Protein AF-A0A949G9F8-F1 (afdb_monomer_lite)

pLDDT: mean 89.24, std 13.58, range [33.22, 98.81]

Radius of gyration: 21.35 Å; chains: 1; bounding box: 45×37×61 Å

Foldseek 3Di:
DDKFKEKEWAALDDDPVVLCCVLCVVFDQDPVGGDFPDKDFFFPCNQVLHPDDLFPDPQQKDFDPQCRLQQFHPVDPVQQADAPDLADPVGDGNPVPPRHGHTRGDPSDRSRRMGGHHSRPRDDDPSLKAQLLPRPDQGQTQWYAYSVSDIDGPPDDDDDPDDDPDDDSVVSSVVSVVRSVVRNSIIMGIMIGHD

Structure (mmCIF, N/CA/C/O backbone):
data_AF-A0A949G9F8-F1
#
_entry.id   AF-A0A949G9F8-F1
#
loop_
_atom_site.group_PDB
_atom_site.id
_atom_site.type_symbol
_atom_site.label_atom_id
_atom_site.label_alt_id
_atom_site.label_comp_id
_atom_site.label_asym_id
_atom_site.label_entity_id
_atom_site.label_seq_id
_atom_site.pdbx_PDB_ins_code
_atom_site.Cartn_x
_atom_site.Cartn_y
_atom_site.Cartn_z
_atom_site.occupancy
_atom_site.B_iso_or_equiv
_atom_site.auth_seq_id
_atom_site.auth_comp_id
_atom_site.auth_asym_id
_atom_site.auth_atom_id
_atom_site.pdbx_PDB_model_num
ATOM 1 N N . MET A 1 1 ? -0.105 18.040 -1.261 1.00 61.44 1 MET A N 1
ATOM 2 C CA . MET A 1 1 ? -0.151 16.929 -2.227 1.00 61.44 1 MET A CA 1
ATOM 3 C C . MET A 1 1 ? 0.982 15.948 -1.972 1.00 61.44 1 MET A C 1
ATOM 5 O O . MET A 1 1 ? 1.920 15.801 -2.757 1.00 61.44 1 MET A O 1
ATOM 9 N N . SER A 1 2 ? 0.876 15.305 -0.818 1.00 88.62 2 SER A N 1
ATOM 10 C CA . SER A 1 2 ? 1.722 14.252 -0.286 1.00 88.62 2 SER A CA 1
ATOM 11 C C . SER A 1 2 ? 0.823 13.055 -0.004 1.00 88.62 2 SER A C 1
ATOM 13 O O . SER A 1 2 ? -0.300 13.209 0.459 1.00 88.62 2 SER A O 1
ATOM 15 N N . HIS A 1 3 ? 1.319 11.854 -0.282 1.00 95.25 3 HIS A N 1
ATOM 16 C CA . HIS A 1 3 ? 0.637 10.632 0.126 1.00 95.25 3 HIS A CA 1
ATOM 17 C C . HIS A 1 3 ? 1.277 10.091 1.401 1.00 95.25 3 HIS A C 1
ATOM 19 O O . HIS A 1 3 ? 2.499 10.182 1.552 1.00 95.25 3 HIS A O 1
ATOM 25 N N . PHE A 1 4 ? 0.492 9.440 2.255 1.00 96.31 4 PHE A N 1
ATOM 26 C CA . PHE A 1 4 ? 1.002 8.764 3.447 1.00 96.31 4 PHE A CA 1
ATOM 27 C C . PHE A 1 4 ? 0.204 7.502 3.804 1.00 96.31 4 PHE A C 1
ATOM 29 O O . PHE A 1 4 ? -0.946 7.316 3.406 1.00 96.31 4 PHE A O 1
ATOM 36 N N . PHE A 1 5 ? 0.850 6.614 4.562 1.00 97.44 5 PHE A N 1
ATOM 37 C CA . PHE A 1 5 ? 0.245 5.379 5.051 1.00 97.44 5 PHE A CA 1
ATOM 38 C C . PHE A 1 5 ? -0.602 5.652 6.293 1.00 97.44 5 PHE A C 1
ATOM 40 O O . PHE A 1 5 ? -0.053 5.963 7.352 1.00 97.44 5 PHE A O 1
ATOM 47 N N . THR A 1 6 ? -1.908 5.425 6.196 1.00 98.38 6 THR A N 1
ATOM 48 C CA . THR A 1 6 ? -2.800 5.305 7.351 1.00 98.38 6 THR A CA 1
ATOM 49 C C . THR A 1 6 ? -3.165 3.842 7.579 1.00 98.38 6 THR A C 1
ATOM 51 O O . THR A 1 6 ? -3.613 3.140 6.672 1.00 98.38 6 THR A O 1
ATOM 54 N N . ALA A 1 7 ? -2.999 3.362 8.808 1.00 98.56 7 ALA A N 1
ATOM 55 C CA . ALA A 1 7 ? -3.540 2.079 9.227 1.00 98.56 7 ALA A CA 1
ATOM 56 C C . ALA A 1 7 ? -4.926 2.275 9.851 1.00 98.56 7 ALA A C 1
ATOM 58 O O . ALA A 1 7 ? -5.091 3.081 10.761 1.00 98.56 7 ALA A O 1
ATOM 59 N N . VAL A 1 8 ? -5.924 1.511 9.411 1.00 98.81 8 VAL A N 1
ATOM 60 C CA . VAL A 1 8 ? -7.287 1.586 9.962 1.00 98.81 8 VAL A CA 1
ATOM 61 C C . VAL A 1 8 ? -7.644 0.262 10.624 1.00 98.81 8 VAL A C 1
ATOM 63 O O . VAL A 1 8 ? -7.647 -0.783 9.973 1.00 98.81 8 VAL A O 1
ATOM 66 N N . ILE A 1 9 ? -7.950 0.286 11.921 1.00 98.75 9 ILE A N 1
ATOM 67 C CA . ILE A 1 9 ? -8.391 -0.897 12.663 1.00 98.75 9 ILE A CA 1
ATOM 68 C C . ILE A 1 9 ? -9.908 -1.022 12.537 1.00 98.75 9 ILE A C 1
ATOM 70 O O . ILE A 1 9 ? -10.664 -0.153 12.966 1.00 98.75 9 ILE A O 1
ATOM 74 N N . ILE A 1 10 ? -10.357 -2.144 11.986 1.00 98.75 10 ILE A N 1
ATOM 75 C CA . ILE A 1 10 ? -11.765 -2.444 11.729 1.00 98.75 10 ILE A CA 1
ATOM 76 C C . ILE A 1 10 ? -12.219 -3.682 12.517 1.00 98.75 10 ILE A C 1
ATOM 78 O O . ILE A 1 10 ? -11.398 -4.541 12.857 1.00 98.75 10 ILE A O 1
ATOM 82 N N . PRO A 1 11 ? -13.529 -3.851 12.767 1.00 98.50 11 PRO A N 1
ATOM 83 C CA . PRO A 1 11 ? -14.057 -5.047 13.413 1.00 98.50 11 PRO A CA 1
ATOM 84 C C . PRO A 1 11 ? -13.633 -6.373 12.739 1.00 98.50 11 PRO A C 1
ATOM 86 O O . PRO A 1 11 ? -13.359 -6.409 11.528 1.00 98.50 11 PRO A O 1
ATOM 89 N N . PRO A 1 12 ? -13.648 -7.496 13.490 1.00 97.88 12 PRO A N 1
ATOM 90 C CA . PRO A 1 12 ? -13.223 -8.810 12.989 1.00 97.88 12 PRO A CA 1
ATOM 91 C C . PRO A 1 12 ? -13.994 -9.277 11.746 1.00 97.88 12 PRO A C 1
ATOM 93 O O . PRO A 1 12 ? -13.476 -10.029 10.924 1.00 97.88 12 PRO A O 1
ATOM 96 N N . THR A 1 13 ? -15.240 -8.821 11.595 1.00 96.75 13 THR A N 1
ATOM 97 C CA . THR A 1 13 ? -16.154 -9.211 10.518 1.00 96.75 13 THR A CA 1
ATOM 98 C C . THR A 1 13 ? -16.719 -7.999 9.777 1.00 96.75 13 THR A C 1
ATOM 100 O O . THR A 1 13 ? -16.601 -6.846 10.205 1.00 96.75 13 THR A O 1
ATOM 103 N N . GLY A 1 14 ? -17.328 -8.265 8.622 1.00 96.81 14 GLY A N 1
ATOM 104 C CA . GLY A 1 14 ? -17.890 -7.247 7.740 1.00 96.81 14 GLY A CA 1
ATOM 105 C C . GLY A 1 14 ? -16.935 -6.808 6.633 1.00 96.81 14 GLY A C 1
ATOM 106 O O . GLY A 1 14 ? -15.771 -7.215 6.576 1.00 96.81 14 GLY A O 1
ATOM 107 N N . ASP A 1 15 ? -17.468 -5.986 5.741 1.00 97.94 15 ASP A N 1
ATOM 108 C CA . ASP A 1 15 ? -16.780 -5.474 4.560 1.00 97.94 15 ASP A CA 1
ATOM 109 C C . ASP A 1 15 ? -15.743 -4.400 4.951 1.00 97.94 15 ASP A C 1
ATOM 111 O O . ASP A 1 15 ? -16.134 -3.380 5.530 1.00 97.94 15 ASP A O 1
ATOM 115 N N . PRO A 1 16 ? -14.438 -4.613 4.679 1.00 98.06 16 PRO A N 1
ATOM 116 C CA . PRO A 1 16 ? -13.396 -3.640 4.989 1.00 98.06 16 PRO A CA 1
ATOM 117 C C . PRO A 1 16 ? -13.657 -2.266 4.384 1.00 98.06 16 PRO A C 1
ATOM 119 O O . PRO A 1 16 ? -13.453 -1.265 5.061 1.00 98.06 16 PRO A O 1
ATOM 122 N N . GLU A 1 17 ? -14.160 -2.209 3.151 1.00 97.75 17 GLU A N 1
ATOM 123 C CA . GLU A 1 17 ? -14.357 -0.945 2.448 1.00 97.75 17 GLU A CA 1
ATOM 124 C C . GLU A 1 17 ? -15.419 -0.089 3.142 1.00 97.75 17 GLU A C 1
ATOM 126 O O . GLU A 1 17 ? -15.210 1.099 3.372 1.00 97.75 17 GLU A O 1
ATOM 131 N N . LYS A 1 18 ? -16.521 -0.696 3.593 1.00 98.38 18 LYS A N 1
ATOM 132 C CA . LYS A 1 18 ? -17.556 0.011 4.367 1.00 98.38 18 LYS A CA 1
ATOM 133 C C . LYS A 1 18 ? -17.045 0.523 5.708 1.00 98.38 18 LYS A C 1
ATOM 135 O O . LYS A 1 18 ? -17.406 1.627 6.109 1.00 98.38 18 LYS A O 1
ATOM 140 N N . HIS A 1 19 ? -16.233 -0.270 6.407 1.00 98.50 19 HIS A N 1
ATOM 141 C CA . HIS A 1 19 ? -15.668 0.146 7.693 1.00 98.50 19 HIS A CA 1
ATOM 142 C C . HIS A 1 19 ? -14.664 1.283 7.527 1.00 98.50 19 HIS A C 1
ATOM 144 O O . HIS A 1 19 ? -14.749 2.259 8.264 1.00 98.50 19 HIS A O 1
ATOM 150 N N . VAL A 1 20 ? -13.767 1.187 6.541 1.00 98.56 20 VAL A N 1
ATOM 151 C CA . VAL A 1 20 ? -12.782 2.236 6.245 1.00 98.56 20 VAL A CA 1
ATOM 152 C C . VAL A 1 20 ? -13.478 3.533 5.843 1.00 98.56 20 VAL A C 1
ATOM 154 O O . VAL A 1 20 ? -13.218 4.554 6.468 1.00 98.56 20 VAL A O 1
ATOM 157 N N . ASN A 1 21 ? -14.426 3.487 4.898 1.00 98.31 21 ASN A N 1
ATOM 158 C CA . ASN A 1 21 ? -15.203 4.669 4.503 1.00 98.31 21 ASN A CA 1
ATOM 159 C C . ASN A 1 21 ? -15.883 5.330 5.710 1.00 98.31 21 ASN A C 1
ATOM 161 O O . ASN A 1 21 ? -15.812 6.541 5.880 1.00 98.31 21 ASN A O 1
ATOM 165 N N . LYS A 1 22 ? -16.511 4.534 6.584 1.00 98.12 22 LYS A N 1
ATOM 166 C CA . LYS A 1 22 ? -17.180 5.060 7.778 1.00 98.12 22 LYS A CA 1
ATOM 167 C C . LYS A 1 22 ? -16.204 5.717 8.759 1.00 98.12 22 LYS A C 1
ATOM 169 O O . LYS A 1 22 ? -16.540 6.751 9.324 1.00 98.12 22 LYS A O 1
ATOM 174 N N . LEU A 1 23 ? -15.060 5.085 9.022 1.00 98.31 23 LEU A N 1
ATOM 175 C CA . LEU A 1 23 ? -14.093 5.569 10.010 1.00 98.31 23 LEU A CA 1
ATOM 176 C C . LEU A 1 23 ? -13.334 6.801 9.516 1.00 98.31 23 LEU A C 1
ATOM 178 O O . LEU A 1 23 ? -13.042 7.677 10.321 1.00 98.31 23 LEU A O 1
ATOM 182 N N . LEU A 1 24 ? -13.039 6.876 8.217 1.00 97.69 24 LEU A N 1
ATOM 183 C CA . LEU A 1 24 ? -12.296 7.994 7.640 1.00 97.69 24 LEU A CA 1
ATOM 184 C C . LEU A 1 24 ? -13.161 9.222 7.377 1.00 97.69 24 LEU A C 1
ATOM 186 O O . LEU A 1 24 ? -12.635 10.320 7.488 1.00 97.69 24 LEU A O 1
ATOM 190 N N . ALA A 1 25 ? -14.464 9.066 7.114 1.00 96.25 25 ALA A N 1
ATOM 191 C CA . ALA A 1 25 ? -15.367 10.180 6.801 1.00 96.25 25 ALA A CA 1
ATOM 192 C C . ALA A 1 25 ? -15.382 11.313 7.847 1.00 96.25 25 ALA A C 1
ATOM 194 O O . ALA A 1 25 ? -15.706 12.443 7.513 1.00 96.25 25 ALA A O 1
ATOM 195 N N . ALA A 1 26 ? -15.046 11.033 9.110 1.00 93.25 26 ALA A N 1
ATOM 196 C CA . ALA A 1 26 ? -14.969 12.057 10.157 1.00 93.25 26 ALA A CA 1
ATOM 197 C C . ALA A 1 26 ? -13.691 12.920 10.101 1.00 93.25 26 ALA A C 1
ATOM 199 O O . ALA A 1 26 ? -13.581 13.872 10.866 1.00 93.25 26 ALA A O 1
ATOM 200 N N . HIS A 1 27 ? -12.738 12.561 9.236 1.00 95.06 27 HIS A N 1
ATOM 201 C CA . HIS A 1 27 ? -11.391 13.137 9.144 1.00 95.06 27 HIS A CA 1
ATOM 202 C C . HIS A 1 27 ? -11.093 13.726 7.755 1.00 95.06 27 HIS A C 1
ATOM 204 O O . HIS A 1 27 ? -9.944 14.075 7.480 1.00 95.06 27 HIS A O 1
ATOM 210 N N . GLU A 1 28 ? -12.105 13.774 6.882 1.00 95.56 28 GLU A N 1
ATOM 211 C CA . GLU A 1 28 ? -12.036 14.393 5.553 1.00 95.56 28 GLU A CA 1
ATOM 212 C C . GLU A 1 28 ? -11.762 15.895 5.682 1.00 95.56 28 GLU A C 1
ATOM 214 O O . GLU A 1 28 ? -12.288 16.548 6.582 1.00 95.56 28 GLU A O 1
ATOM 219 N N . GLU A 1 29 ? -10.933 16.433 4.792 1.00 92.56 29 GLU A N 1
ATOM 220 C CA . GLU A 1 29 ? -10.652 17.860 4.709 1.00 92.56 29 GLU A CA 1
ATOM 221 C C . GLU A 1 29 ? -11.916 18.642 4.351 1.00 92.56 29 GLU A C 1
ATOM 223 O O . GLU A 1 29 ? -12.554 18.418 3.320 1.00 92.56 29 GLU A O 1
ATOM 228 N N . ASP A 1 30 ? -12.249 19.604 5.209 1.00 90.75 30 ASP A N 1
ATOM 229 C CA . ASP A 1 30 ? -13.272 20.604 4.954 1.00 90.75 30 ASP A CA 1
ATOM 230 C C . ASP A 1 30 ? -12.719 22.032 5.124 1.00 90.75 30 ASP A C 1
ATOM 232 O O . ASP A 1 30 ? -11.512 22.269 5.191 1.00 90.75 30 ASP A O 1
ATOM 236 N N . GLU A 1 31 ? -13.608 23.026 5.165 1.00 89.25 31 GLU A N 1
ATOM 237 C CA . GLU A 1 31 ? -13.238 24.437 5.335 1.00 89.25 31 GLU A CA 1
ATOM 238 C C . GLU A 1 31 ? -12.482 24.749 6.644 1.00 89.25 31 GLU A C 1
ATOM 240 O O . GLU A 1 31 ? -11.849 25.801 6.753 1.00 89.25 31 GLU A O 1
ATOM 245 N N . ASN A 1 32 ? -12.521 23.844 7.622 1.00 87.31 32 ASN A N 1
ATOM 246 C CA . ASN A 1 32 ? -11.838 23.926 8.910 1.00 87.31 32 ASN A CA 1
ATOM 247 C C . ASN A 1 32 ? -10.544 23.091 8.950 1.00 87.31 32 ASN A C 1
ATOM 249 O O . ASN A 1 32 ? -9.886 23.044 9.993 1.00 87.31 32 ASN A O 1
ATOM 253 N N . GLY A 1 33 ? -10.165 22.474 7.825 1.00 86.69 33 GLY A N 1
ATOM 254 C CA . GLY A 1 33 ? -9.037 21.554 7.691 1.00 86.69 33 GLY A CA 1
ATOM 255 C C . GLY A 1 33 ? -9.461 20.086 7.757 1.00 86.69 33 GLY A C 1
ATOM 256 O O . GLY A 1 33 ? -10.642 19.756 7.796 1.00 86.69 33 GLY A O 1
ATOM 257 N N . GLY A 1 34 ? -8.483 19.186 7.758 1.00 89.38 34 GLY A N 1
ATOM 258 C CA . GLY A 1 34 ? -8.685 17.750 7.936 1.00 89.38 34 GLY A CA 1
ATOM 259 C C . GLY A 1 34 ? -7.391 16.986 7.710 1.00 89.38 34 GLY A C 1
ATOM 260 O O . GLY A 1 34 ? -6.329 17.587 7.540 1.00 89.38 34 GLY A O 1
ATOM 261 N N . HIS A 1 35 ? -7.479 15.659 7.732 1.00 93.94 35 HIS A N 1
ATOM 262 C CA . HIS A 1 35 ? -6.305 14.800 7.604 1.00 93.94 35 HIS A CA 1
ATOM 263 C C . HIS A 1 35 ? -6.127 14.244 6.188 1.00 93.94 35 HIS A C 1
ATOM 265 O O . HIS A 1 35 ? -5.050 13.744 5.874 1.00 93.94 35 HIS A O 1
ATOM 271 N N . TRP A 1 36 ? -7.151 14.299 5.330 1.00 95.44 36 TRP A N 1
ATOM 272 C CA . TRP A 1 36 ? -7.069 13.799 3.956 1.00 95.44 36 TRP A CA 1
ATOM 273 C C . TRP A 1 36 ? -8.103 14.449 3.021 1.00 95.44 36 TRP A C 1
ATOM 275 O O . TRP A 1 36 ? -9.210 14.740 3.456 1.00 95.44 36 TRP A O 1
ATOM 285 N N . ASP A 1 37 ? -7.787 14.596 1.730 1.00 95.00 37 ASP A N 1
ATOM 286 C CA . ASP A 1 37 ? -8.715 15.034 0.662 1.00 95.00 37 ASP A CA 1
ATOM 287 C C . ASP A 1 37 ? -9.115 13.884 -0.296 1.00 95.00 37 ASP A C 1
ATOM 289 O O . ASP A 1 37 ? -10.095 13.963 -1.040 1.00 95.00 37 ASP A O 1
ATOM 293 N N . TRP A 1 38 ? -8.363 12.779 -0.270 1.00 95.94 38 TRP A N 1
ATOM 294 C CA . TRP A 1 38 ? -8.650 11.536 -0.976 1.00 95.94 38 TRP A CA 1
ATOM 295 C C . TRP A 1 38 ? -7.959 10.342 -0.305 1.00 95.94 38 TRP A C 1
ATOM 297 O O . TRP A 1 38 ? -6.878 10.470 0.271 1.00 95.94 38 TRP A O 1
ATOM 307 N N . PHE A 1 39 ? -8.535 9.143 -0.431 1.00 97.62 39 PHE A N 1
ATOM 308 C CA . PHE A 1 39 ? -7.871 7.914 0.002 1.00 97.62 39 PHE A CA 1
ATOM 309 C C . PHE A 1 39 ? -8.236 6.693 -0.848 1.00 97.62 39 PHE A C 1
ATOM 311 O O . PHE A 1 39 ? -9.251 6.656 -1.548 1.00 97.62 39 PHE A O 1
ATOM 318 N N . GLN A 1 40 ? -7.442 5.631 -0.707 1.00 97.81 40 GLN A N 1
ATOM 319 C CA . GLN A 1 40 ? -7.818 4.279 -1.114 1.00 97.81 40 GLN A CA 1
ATOM 320 C C . GLN A 1 40 ? -7.166 3.211 -0.231 1.00 97.81 40 GLN A C 1
ATOM 322 O O . GLN A 1 40 ? -6.066 3.392 0.274 1.00 97.81 40 GLN A O 1
ATOM 327 N N . ILE A 1 41 ? -7.797 2.041 -0.090 1.00 98.31 41 ILE A N 1
ATOM 328 C CA . ILE A 1 41 ? -7.139 0.876 0.535 1.00 98.31 41 ILE A CA 1
ATOM 329 C C . ILE A 1 41 ? -5.899 0.458 -0.307 1.00 98.31 41 ILE A C 1
ATOM 331 O O . ILE A 1 41 ? -5.906 0.587 -1.530 1.00 98.31 41 ILE A O 1
ATOM 335 N N . GLY A 1 42 ? -4.827 -0.041 0.303 1.00 97.44 42 GLY A N 1
ATOM 336 C CA . GLY A 1 42 ? -3.606 -0.446 -0.410 1.00 97.44 42 GLY A CA 1
ATOM 337 C C . GLY A 1 42 ? -2.860 0.739 -1.038 1.00 97.44 42 GLY A C 1
ATOM 338 O O . GLY A 1 42 ? -2.304 1.566 -0.322 1.00 97.44 42 GLY A O 1
ATOM 339 N N . GLY A 1 43 ? -2.801 0.808 -2.372 1.00 96.19 43 GLY A N 1
ATOM 340 C CA . GLY A 1 43 ? -2.106 1.870 -3.108 1.00 96.19 43 GLY A CA 1
ATOM 341 C C . GLY A 1 43 ? -0.585 1.780 -2.982 1.00 96.19 43 GLY A C 1
ATOM 342 O O . GLY A 1 43 ? -0.011 0.694 -3.101 1.00 96.19 43 GLY A O 1
ATOM 343 N N . ARG A 1 44 ? 0.080 2.907 -2.704 1.00 96.31 44 ARG A N 1
ATOM 344 C CA . ARG A 1 44 ? 1.546 2.969 -2.525 1.00 96.31 44 ARG A CA 1
ATOM 345 C C . ARG A 1 44 ? 2.086 2.054 -1.431 1.00 96.31 44 ARG A C 1
ATOM 347 O O . ARG A 1 44 ? 3.246 1.663 -1.510 1.00 96.31 44 ARG A O 1
ATOM 354 N N . TRP A 1 45 ? 1.256 1.705 -0.451 1.00 97.50 45 TRP A N 1
ATOM 355 C CA . TRP A 1 45 ? 1.622 0.835 0.670 1.00 97.50 45 TRP A CA 1
ATOM 356 C C . TRP A 1 45 ? 1.089 -0.591 0.539 1.00 97.50 45 TRP A C 1
ATOM 358 O O . TRP A 1 45 ? 1.196 -1.367 1.488 1.00 97.50 45 TRP A O 1
ATOM 368 N N . THR A 1 46 ? 0.547 -0.960 -0.627 1.00 97.81 46 THR A N 1
ATOM 369 C CA . THR A 1 46 ? 0.141 -2.342 -0.922 1.00 97.81 46 THR A CA 1
ATOM 370 C C . THR A 1 46 ? 1.264 -3.310 -0.547 1.00 97.81 46 THR A C 1
ATOM 372 O O . THR A 1 46 ? 2.398 -3.151 -0.991 1.00 97.81 46 THR A O 1
ATOM 375 N N . GLY A 1 47 ? 0.954 -4.317 0.266 1.00 96.56 47 GLY A N 1
ATOM 376 C CA . GLY A 1 47 ? 1.916 -5.323 0.710 1.00 96.56 47 GLY A CA 1
ATOM 377 C C . GLY A 1 47 ? 2.706 -4.974 1.970 1.00 96.56 47 GLY A C 1
ATOM 378 O O . GLY A 1 47 ? 3.387 -5.854 2.477 1.00 96.56 47 GLY A O 1
ATOM 379 N N . VAL A 1 48 ? 2.586 -3.771 2.553 1.00 96.56 48 VAL A N 1
ATOM 380 C CA . VAL A 1 48 ? 3.397 -3.355 3.724 1.00 96.56 48 VAL A CA 1
ATOM 381 C C . VAL A 1 48 ? 3.229 -4.260 4.958 1.00 96.56 48 VAL A C 1
ATOM 383 O O . VAL A 1 48 ? 4.151 -4.396 5.767 1.00 96.56 48 VAL A O 1
ATOM 386 N N . LEU A 1 49 ? 2.068 -4.914 5.094 1.00 96.50 49 LEU A N 1
ATOM 387 C CA . LEU A 1 49 ? 1.772 -5.873 6.168 1.00 96.50 49 LEU A CA 1
ATOM 388 C C . LEU A 1 49 ? 2.292 -7.292 5.885 1.00 96.50 49 LEU A C 1
ATOM 390 O O . LEU A 1 49 ? 2.156 -8.169 6.734 1.00 96.50 49 LEU A O 1
ATOM 394 N N . ALA A 1 50 ? 2.846 -7.541 4.702 1.00 93.44 50 ALA A N 1
ATOM 395 C CA . ALA A 1 50 ? 3.282 -8.849 4.236 1.00 93.44 50 ALA A CA 1
ATOM 396 C C . ALA A 1 50 ? 4.698 -8.783 3.641 1.00 93.44 50 ALA A C 1
ATOM 398 O O . ALA A 1 50 ? 5.305 -7.722 3.521 1.00 93.44 50 ALA A O 1
ATOM 399 N N . ASP A 1 51 ? 5.228 -9.943 3.268 1.00 91.44 51 ASP A N 1
ATOM 400 C CA . ASP A 1 51 ? 6.426 -10.049 2.434 1.00 91.44 51 ASP A CA 1
ATOM 401 C C . ASP A 1 51 ? 5.997 -10.122 0.959 1.00 91.44 51 ASP A C 1
ATOM 403 O O . ASP A 1 51 ? 5.981 -11.185 0.341 1.00 91.44 51 ASP A O 1
ATOM 407 N N . TYR A 1 52 ? 5.479 -9.005 0.440 1.00 94.69 52 TYR A N 1
ATOM 408 C CA . TYR A 1 52 ? 4.958 -8.898 -0.925 1.00 94.69 52 TYR A CA 1
ATOM 409 C C . TYR A 1 52 ? 5.375 -7.565 -1.547 1.00 94.69 52 TYR A C 1
ATOM 411 O O . TYR A 1 52 ? 5.018 -6.508 -1.031 1.00 94.69 52 TYR A O 1
ATOM 419 N N . ASP A 1 53 ? 6.097 -7.631 -2.669 1.00 95.06 53 ASP A N 1
ATOM 420 C CA . ASP A 1 53 ? 6.445 -6.464 -3.482 1.00 95.06 53 ASP A CA 1
ATOM 421 C C . ASP A 1 53 ? 5.474 -6.332 -4.674 1.00 95.06 53 ASP A C 1
ATOM 423 O O . ASP A 1 53 ? 5.608 -7.067 -5.665 1.00 95.06 53 ASP A O 1
ATOM 427 N N . PRO A 1 54 ? 4.514 -5.387 -4.628 1.00 96.19 54 PRO A N 1
ATOM 428 C CA . PRO A 1 54 ? 3.537 -5.207 -5.694 1.00 96.19 54 PRO A CA 1
ATOM 429 C C . PRO A 1 54 ? 4.151 -4.752 -7.021 1.00 96.19 54 PRO A C 1
ATOM 431 O O . PRO A 1 54 ? 3.519 -4.975 -8.052 1.00 96.19 54 PRO A O 1
ATOM 434 N N . ALA A 1 55 ? 5.344 -4.147 -7.035 1.00 92.19 55 ALA A N 1
ATOM 435 C CA . ALA A 1 55 ? 5.985 -3.674 -8.264 1.00 92.19 55 ALA A CA 1
ATOM 436 C C . ALA A 1 55 ? 6.536 -4.824 -9.124 1.00 92.19 55 ALA A C 1
ATOM 438 O O . ALA A 1 55 ? 6.788 -4.650 -10.320 1.00 92.19 55 ALA A O 1
ATOM 439 N N . THR A 1 56 ? 6.709 -6.004 -8.523 1.00 91.00 56 THR A N 1
ATOM 440 C CA . THR A 1 56 ? 7.168 -7.223 -9.208 1.00 91.00 56 THR A CA 1
ATOM 441 C C . THR A 1 56 ? 6.023 -8.127 -9.666 1.00 91.00 56 THR A C 1
ATOM 443 O O . THR A 1 56 ? 6.250 -9.053 -10.446 1.00 91.00 56 THR A O 1
ATOM 446 N N . AS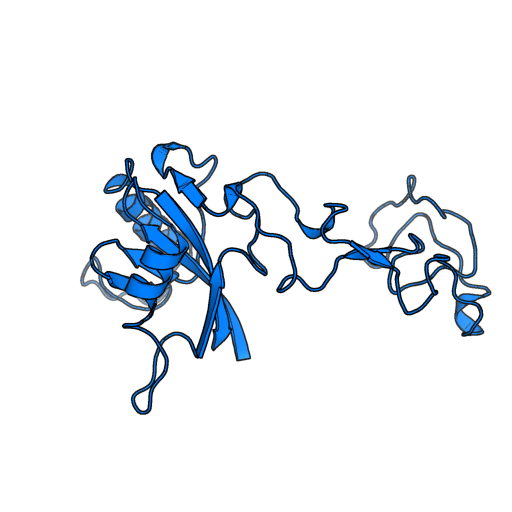P A 1 57 ? 4.789 -7.863 -9.224 1.00 94.81 57 ASP A N 1
ATOM 447 C CA . ASP A 1 57 ? 3.633 -8.680 -9.580 1.00 94.81 57 ASP A CA 1
ATOM 448 C C . ASP A 1 57 ? 3.227 -8.451 -11.047 1.00 94.81 57 ASP A C 1
ATOM 450 O O . ASP A 1 57 ? 2.919 -7.317 -11.424 1.00 94.81 57 ASP A O 1
ATOM 454 N N . PRO A 1 58 ? 3.133 -9.501 -11.886 1.00 93.62 58 PRO A N 1
ATOM 455 C CA . PRO A 1 58 ? 2.732 -9.363 -13.285 1.00 93.62 58 PRO A CA 1
ATOM 456 C C . PRO A 1 58 ? 1.378 -8.668 -13.498 1.00 93.62 58 PRO A C 1
ATOM 458 O O . PRO A 1 58 ? 1.183 -8.015 -14.523 1.00 93.62 58 PRO A O 1
ATOM 461 N N . ARG A 1 59 ? 0.449 -8.761 -12.538 1.00 95.38 59 ARG A N 1
ATOM 462 C CA . ARG A 1 59 ? -0.862 -8.084 -12.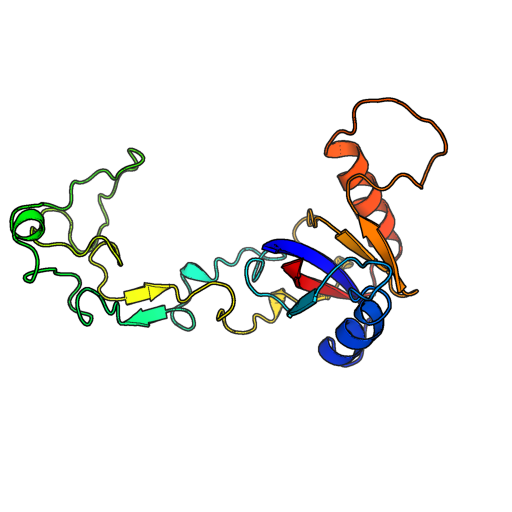573 1.00 95.38 59 ARG A CA 1
ATOM 463 C C . ARG A 1 59 ? -0.740 -6.564 -12.443 1.00 95.38 59 ARG A C 1
ATOM 465 O O . ARG A 1 59 ? -1.651 -5.848 -12.845 1.00 95.38 59 ARG A O 1
ATOM 472 N N . ASN A 1 60 ? 0.382 -6.093 -11.906 1.00 96.69 60 ASN A N 1
ATOM 473 C CA . ASN A 1 60 ? 0.744 -4.690 -11.751 1.00 96.69 60 ASN A CA 1
ATOM 474 C C . ASN A 1 60 ? 1.760 -4.246 -12.808 1.00 96.69 60 ASN A C 1
ATOM 476 O O . ASN A 1 60 ? 2.468 -3.263 -12.606 1.00 96.69 60 ASN A O 1
ATOM 480 N N . THR A 1 61 ? 1.854 -4.949 -13.939 1.00 95.69 61 THR A N 1
ATOM 481 C CA . THR A 1 61 ? 2.741 -4.559 -15.039 1.00 95.69 61 THR A CA 1
ATOM 482 C C . THR A 1 61 ? 1.969 -4.108 -16.267 1.00 95.69 61 THR A C 1
ATOM 484 O O . THR A 1 61 ? 0.887 -4.601 -16.575 1.00 95.69 61 THR A O 1
ATOM 487 N N . GLU A 1 62 ? 2.559 -3.172 -16.998 1.00 95.44 62 GLU A N 1
ATOM 488 C CA . GLU A 1 62 ? 2.070 -2.700 -18.286 1.00 95.44 62 GLU A CA 1
ATOM 489 C C . GLU A 1 62 ? 3.186 -2.703 -19.334 1.00 95.44 62 GLU A C 1
ATOM 491 O O . GLU A 1 62 ? 4.384 -2.683 -19.023 1.00 95.44 62 GLU A O 1
ATOM 496 N N . ILE A 1 63 ? 2.785 -2.705 -20.607 1.00 96.00 63 ILE A N 1
ATOM 497 C CA . ILE A 1 63 ? 3.713 -2.534 -21.724 1.00 96.00 63 ILE A CA 1
ATOM 498 C C . ILE A 1 63 ? 4.376 -1.163 -21.592 1.00 96.00 63 ILE A C 1
ATOM 500 O O . ILE A 1 63 ? 3.709 -0.135 -21.477 1.00 96.00 63 ILE A O 1
ATOM 504 N N . CYS A 1 64 ? 5.708 -1.131 -21.641 1.00 94.62 64 CYS A N 1
ATOM 505 C CA . CYS A 1 64 ? 6.441 0.121 -21.585 1.00 94.62 64 CYS A CA 1
ATOM 506 C C . CYS A 1 64 ? 6.159 0.942 -22.846 1.00 94.62 64 CYS A C 1
ATOM 508 O O . CYS A 1 64 ? 6.622 0.607 -23.939 1.00 94.62 64 CYS A O 1
ATOM 510 N N . SER A 1 65 ? 5.453 2.057 -22.674 1.00 93.94 65 SER A N 1
ATOM 511 C CA . SER A 1 65 ? 5.090 2.966 -23.764 1.00 93.94 65 SER A CA 1
ATOM 512 C C . SER A 1 65 ? 6.300 3.585 -24.465 1.00 93.94 65 SER A C 1
ATOM 514 O O . SER A 1 65 ? 6.230 3.875 -25.653 1.00 93.94 65 SER A O 1
ATOM 516 N N . GLN A 1 66 ? 7.432 3.736 -23.768 1.00 91.38 66 GLN A N 1
ATOM 517 C CA . GLN A 1 66 ? 8.640 4.329 -24.347 1.00 91.38 66 GLN A CA 1
ATOM 518 C C . GLN A 1 66 ? 9.276 3.452 -25.429 1.00 91.38 66 GLN A C 1
ATOM 520 O O . GLN A 1 66 ? 9.823 3.977 -26.390 1.00 91.38 66 GLN A O 1
ATOM 525 N N . CYS A 1 67 ? 9.236 2.127 -25.268 1.00 92.75 67 CYS A N 1
ATOM 526 C CA . CYS A 1 67 ? 9.825 1.178 -26.218 1.00 92.75 67 CYS A CA 1
ATOM 527 C C . CYS A 1 67 ? 8.787 0.313 -26.944 1.00 92.75 67 CYS A C 1
ATOM 529 O O . CYS A 1 67 ? 9.163 -0.590 -27.691 1.00 92.75 67 CYS A O 1
ATOM 531 N N . GLY A 1 68 ? 7.494 0.527 -26.685 1.00 93.25 68 GLY A N 1
ATOM 532 C CA . GLY A 1 68 ? 6.409 -0.281 -27.243 1.00 93.25 68 GLY A CA 1
ATOM 533 C C . GLY A 1 68 ? 6.504 -1.767 -26.886 1.00 93.25 68 GLY A C 1
ATOM 534 O O . GLY A 1 68 ? 6.155 -2.610 -27.703 1.00 93.25 68 GLY A O 1
ATOM 535 N N . GLY A 1 69 ? 7.038 -2.108 -25.709 1.00 93.81 69 GLY A N 1
ATOM 536 C CA . GLY A 1 69 ? 7.193 -3.506 -25.284 1.00 93.81 69 GLY A CA 1
ATOM 537 C C . GLY A 1 69 ? 8.492 -4.184 -25.708 1.00 93.81 69 GLY A C 1
ATOM 538 O O . GLY A 1 69 ? 8.798 -5.272 -25.232 1.00 93.81 69 GLY A O 1
ATOM 539 N N . THR A 1 70 ? 9.293 -3.554 -26.565 1.00 92.31 70 THR A N 1
ATOM 540 C CA . THR A 1 70 ? 10.502 -4.194 -27.105 1.00 92.31 70 THR A CA 1
ATOM 541 C C . THR A 1 70 ? 11.641 -4.262 -26.092 1.00 92.31 70 THR A C 1
ATOM 543 O O . THR A 1 70 ? 12.523 -5.103 -26.216 1.00 92.31 70 THR A O 1
ATOM 546 N N . GLY A 1 71 ? 11.659 -3.372 -25.098 1.00 91.38 71 GLY A N 1
ATOM 547 C CA . GLY A 1 71 ? 12.803 -3.177 -24.207 1.00 91.38 71 GLY A CA 1
ATOM 548 C C . GLY A 1 71 ? 13.980 -2.454 -24.870 1.00 91.38 71 GLY A C 1
ATOM 549 O O . GLY A 1 71 ? 15.029 -2.313 -24.247 1.00 91.38 71 GLY A O 1
ATOM 550 N N . ILE A 1 72 ? 13.818 -1.969 -26.102 1.00 90.88 72 ILE A N 1
ATOM 551 C CA . ILE A 1 72 ? 14.855 -1.297 -26.888 1.00 90.88 72 ILE A CA 1
ATOM 552 C C . ILE A 1 72 ? 14.337 0.072 -27.360 1.00 90.88 72 ILE A C 1
ATOM 554 O O . ILE A 1 72 ? 13.171 0.228 -27.710 1.00 90.88 72 ILE A O 1
ATOM 558 N N . ARG A 1 73 ? 15.199 1.087 -27.352 1.00 89.06 73 ARG A N 1
ATOM 559 C CA . ARG A 1 73 ? 14.938 2.447 -27.834 1.00 89.06 73 ARG A CA 1
ATOM 560 C C . ARG A 1 73 ?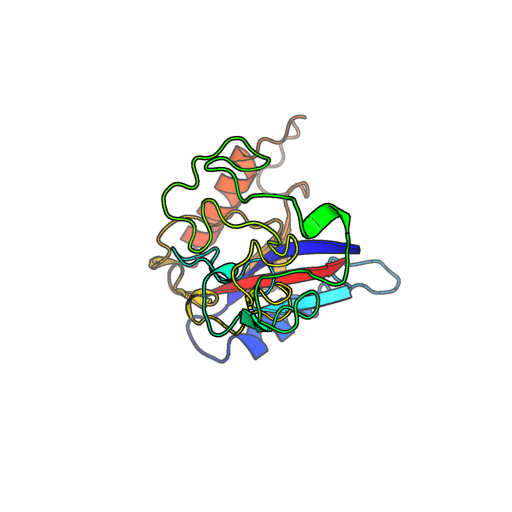 15.787 2.700 -29.070 1.00 89.06 73 ARG A C 1
ATOM 562 O O . ARG A 1 73 ? 17.003 2.840 -28.983 1.00 89.06 73 ARG A O 1
ATOM 569 N N . THR A 1 74 ? 15.129 2.759 -30.222 1.00 85.56 74 THR A N 1
ATOM 570 C CA . THR A 1 74 ? 15.740 3.144 -31.506 1.00 85.56 74 THR A CA 1
ATOM 571 C C . THR A 1 74 ? 15.369 4.562 -31.929 1.00 85.56 74 THR A C 1
ATOM 573 O O . THR A 1 74 ? 15.947 5.098 -32.865 1.00 85.56 74 THR A O 1
ATOM 576 N N . ASP A 1 75 ? 14.406 5.176 -31.244 1.00 86.19 75 ASP A N 1
ATOM 577 C CA . ASP A 1 75 ? 13.933 6.545 -31.463 1.00 86.19 75 ASP A CA 1
ATOM 578 C C . ASP A 1 75 ? 14.905 7.611 -30.929 1.00 86.19 75 ASP A C 1
ATOM 580 O O . ASP A 1 75 ? 14.709 8.800 -31.168 1.00 86.19 75 ASP A O 1
ATOM 584 N N . ARG A 1 76 ? 15.949 7.194 -30.203 1.00 83.06 76 ARG A N 1
ATOM 585 C CA . ARG A 1 76 ? 16.920 8.071 -29.546 1.00 83.06 76 ARG A CA 1
ATOM 586 C C . ARG A 1 76 ? 18.362 7.659 -29.862 1.00 83.06 76 ARG A C 1
ATOM 588 O O . ARG A 1 76 ? 18.772 6.584 -29.418 1.00 83.06 76 ARG A O 1
ATOM 595 N N . PRO A 1 77 ? 19.142 8.478 -30.597 1.00 85.81 77 PRO A N 1
ATOM 596 C CA . PRO A 1 77 ? 20.505 8.134 -31.011 1.00 85.81 77 PRO A CA 1
ATOM 597 C C . PRO A 1 77 ? 21.437 7.764 -29.853 1.00 85.81 77 PRO A C 1
ATOM 599 O O . PRO A 1 77 ? 22.249 6.854 -29.991 1.00 85.81 77 PRO A O 1
ATOM 602 N N . GLU A 1 78 ? 21.292 8.421 -28.701 1.00 84.44 78 GLU A N 1
ATOM 603 C CA . GLU A 1 78 ? 22.115 8.177 -27.514 1.00 84.44 78 GLU A CA 1
ATOM 604 C C . GLU A 1 78 ? 21.886 6.797 -26.891 1.00 84.44 78 GLU A C 1
ATOM 606 O O . GLU A 1 78 ? 22.762 6.269 -26.207 1.00 84.44 78 GLU A O 1
ATOM 611 N N . MET A 1 79 ? 20.716 6.200 -27.127 1.00 83.19 79 MET A N 1
ATOM 612 C CA . MET A 1 79 ? 20.376 4.895 -26.570 1.00 83.19 79 MET A CA 1
ATOM 613 C C . MET A 1 79 ? 20.911 3.767 -27.446 1.00 83.19 79 MET A C 1
ATOM 615 O O . MET A 1 79 ? 21.367 2.762 -26.911 1.00 83.19 79 MET A O 1
ATOM 619 N N . VAL A 1 80 ? 20.944 3.950 -28.772 1.00 85.38 80 VAL A N 1
ATOM 620 C CA . VAL A 1 80 ? 21.340 2.921 -29.756 1.00 85.38 80 VAL A CA 1
ATOM 621 C C . VAL A 1 80 ? 22.731 2.340 -29.485 1.00 85.38 80 VAL A C 1
ATOM 623 O O . VAL A 1 80 ? 22.938 1.142 -29.676 1.00 85.38 80 VAL A O 1
ATOM 626 N N . SER A 1 81 ? 23.676 3.158 -29.018 1.00 85.25 81 SER A N 1
ATOM 627 C CA . SER A 1 81 ? 25.040 2.728 -28.684 1.00 85.25 81 SER A CA 1
ATOM 628 C C . SER A 1 81 ? 25.241 2.385 -27.206 1.00 85.25 81 SER A C 1
ATOM 630 O O . SER A 1 81 ? 26.282 1.833 -26.851 1.00 85.25 81 SER A O 1
ATOM 632 N N . LYS A 1 82 ? 24.280 2.700 -26.329 1.00 84.75 82 LYS A N 1
ATOM 633 C CA . LYS A 1 82 ? 24.420 2.501 -24.884 1.00 84.75 82 LYS A CA 1
ATOM 634 C C . LYS A 1 82 ? 24.195 1.039 -24.519 1.00 84.75 82 LYS A C 1
ATOM 636 O O . LYS A 1 82 ? 23.116 0.508 -24.771 1.00 84.75 82 LYS A O 1
ATOM 641 N N . VAL A 1 83 ? 25.196 0.415 -23.903 1.00 86.38 83 VAL A N 1
ATOM 642 C CA . VAL A 1 83 ? 25.156 -0.975 -23.425 1.00 86.38 83 VAL A CA 1
ATOM 643 C C . VAL A 1 83 ? 24.505 -1.041 -22.038 1.00 86.38 83 VAL A C 1
ATOM 645 O O . VAL A 1 83 ? 24.623 -0.097 -21.254 1.00 86.38 83 VAL A O 1
ATOM 648 N N . ILE A 1 84 ? 23.812 -2.137 -21.721 1.00 83.06 84 ILE A N 1
ATOM 649 C CA . ILE A 1 84 ? 23.529 -2.483 -20.321 1.00 83.06 84 ILE A CA 1
ATOM 650 C C . ILE A 1 84 ? 24.797 -3.033 -19.697 1.00 83.06 84 ILE A C 1
ATOM 652 O O . ILE A 1 84 ? 25.229 -4.148 -20.005 1.00 83.06 84 ILE A O 1
ATOM 656 N N . GLU A 1 85 ? 25.365 -2.233 -18.811 1.00 80.44 85 GLU A N 1
ATOM 657 C CA . GLU A 1 85 ? 26.497 -2.626 -17.994 1.00 80.44 85 GLU A CA 1
ATOM 658 C C . GLU A 1 85 ? 26.055 -3.634 -16.925 1.00 80.44 85 GLU A C 1
ATOM 660 O O . GLU A 1 85 ? 24.893 -3.686 -16.519 1.00 80.44 85 GLU A O 1
ATOM 665 N N . GLY A 1 86 ? 26.999 -4.455 -16.462 1.00 80.62 86 GLY A N 1
ATOM 666 C CA . GLY A 1 86 ? 26.775 -5.395 -15.359 1.00 80.62 86 GLY A CA 1
ATOM 667 C C . GLY A 1 86 ? 26.626 -4.721 -14.000 1.00 80.62 86 GLY A C 1
ATOM 668 O O . GLY A 1 86 ? 26.602 -5.422 -12.998 1.00 80.62 86 GLY A O 1
ATOM 669 N N . VAL A 1 87 ? 26.538 -3.395 -13.971 1.00 80.44 87 VAL A N 1
ATOM 670 C CA . VAL A 1 87 ? 26.304 -2.564 -12.797 1.00 80.44 87 VAL A CA 1
ATOM 671 C C . VAL A 1 87 ? 25.290 -1.491 -13.154 1.00 80.44 87 VAL A C 1
ATOM 673 O O . VAL A 1 87 ? 25.176 -1.097 -14.318 1.00 80.44 87 VAL A O 1
ATOM 676 N N . ASP A 1 88 ? 24.539 -1.024 -12.170 1.00 75.75 88 ASP A N 1
ATOM 677 C CA . ASP A 1 88 ? 23.536 0.006 -12.396 1.00 75.75 88 ASP A CA 1
ATOM 678 C C . ASP A 1 88 ? 23.897 1.382 -11.870 1.00 75.75 88 ASP A C 1
ATOM 680 O O . ASP A 1 88 ? 25.007 1.617 -11.400 1.00 75.75 88 ASP A O 1
ATOM 684 N N . SER A 1 89 ? 22.960 2.327 -11.986 1.00 70.69 89 SER A N 1
ATOM 685 C CA . SER A 1 89 ? 23.165 3.705 -11.537 1.00 70.69 89 SER A CA 1
ATOM 686 C C . SER A 1 89 ? 23.433 3.839 -10.035 1.00 70.69 89 SER A C 1
ATOM 688 O O . SER A 1 89 ? 23.885 4.901 -9.615 1.00 70.69 89 SER A O 1
ATOM 690 N N . PHE A 1 90 ? 23.161 2.801 -9.241 1.00 76.25 90 PHE A N 1
ATOM 691 C CA . PHE A 1 90 ? 23.427 2.737 -7.805 1.00 76.25 90 PHE A CA 1
ATOM 692 C C . PHE A 1 90 ? 24.651 1.868 -7.472 1.00 76.25 90 PHE A C 1
ATOM 694 O O . PHE A 1 90 ? 25.032 1.770 -6.309 1.00 76.25 90 PHE A O 1
ATOM 701 N N . GLY A 1 91 ? 25.303 1.286 -8.484 1.00 80.50 91 GLY A N 1
ATOM 702 C CA . GLY A 1 91 ? 26.467 0.418 -8.324 1.00 80.50 91 GLY A CA 1
ATOM 703 C C . GLY A 1 91 ? 26.127 -1.036 -7.995 1.00 80.50 91 GLY A C 1
ATOM 704 O O . GLY A 1 91 ? 27.032 -1.789 -7.641 1.00 80.50 91 GLY A O 1
ATOM 705 N N . GLU A 1 92 ? 24.863 -1.451 -8.110 1.00 82.12 92 GLU A N 1
ATOM 706 C CA . GLU A 1 92 ? 24.464 -2.837 -7.846 1.00 82.12 92 GLU A CA 1
ATOM 707 C C . GLU A 1 92 ? 24.767 -3.754 -9.035 1.00 82.12 92 GLU A C 1
ATOM 709 O O . GLU A 1 92 ? 24.529 -3.391 -10.191 1.00 82.12 92 GLU A O 1
ATOM 714 N N . GLU A 1 93 ? 25.271 -4.963 -8.761 1.00 87.00 93 GLU A N 1
ATOM 715 C CA . GLU A 1 93 ? 25.581 -5.952 -9.796 1.00 87.00 93 GLU A CA 1
ATOM 716 C C . GLU A 1 93 ? 24.318 -6.486 -10.493 1.00 87.00 93 GLU A C 1
ATOM 718 O O . GLU A 1 93 ? 23.365 -6.962 -9.879 1.00 87.00 93 GLU A O 1
ATOM 723 N N . ARG A 1 94 ? 24.353 -6.490 -11.825 1.00 79.31 94 ARG A N 1
ATOM 724 C CA . ARG A 1 94 ? 23.263 -6.873 -12.732 1.00 79.31 94 ARG A CA 1
ATOM 725 C C . ARG A 1 94 ? 23.597 -8.084 -13.596 1.00 79.31 94 ARG A C 1
ATOM 727 O O . ARG A 1 94 ? 23.143 -8.199 -14.734 1.00 79.31 94 ARG A O 1
ATOM 734 N N . VAL A 1 95 ? 24.362 -9.025 -13.051 1.00 82.12 95 VAL A N 1
ATOM 735 C CA . VAL A 1 95 ? 24.818 -10.228 -13.773 1.00 82.12 95 VAL A CA 1
ATOM 736 C C . VAL A 1 95 ? 23.676 -11.079 -14.351 1.00 82.12 95 VAL A C 1
ATOM 738 O O . VAL A 1 95 ? 23.864 -11.748 -15.361 1.00 82.12 95 VAL A O 1
ATOM 741 N N . ASN A 1 96 ? 22.473 -10.999 -13.771 1.00 83.44 96 ASN A N 1
ATOM 742 C CA . ASN A 1 96 ? 21.277 -11.721 -14.227 1.00 83.44 96 ASN A CA 1
ATOM 743 C C . ASN A 1 96 ? 20.319 -10.865 -15.074 1.00 83.44 96 ASN A C 1
ATOM 745 O O . ASN A 1 96 ? 19.167 -11.245 -15.291 1.00 83.44 96 ASN A O 1
ATOM 749 N N . HIS A 1 97 ? 20.750 -9.688 -15.533 1.00 84.06 97 HIS A N 1
ATOM 750 C CA . HIS A 1 97 ? 19.887 -8.825 -16.325 1.00 84.06 97 HIS A CA 1
ATOM 751 C C . HIS A 1 97 ? 19.576 -9.471 -17.688 1.00 84.06 97 HIS A C 1
ATOM 753 O O . HIS A 1 97 ? 20.507 -9.838 -18.409 1.00 84.06 97 HIS A O 1
ATOM 759 N N . PRO A 1 98 ? 18.299 -9.546 -18.122 1.00 83.56 98 PRO A N 1
ATOM 760 C CA . PRO A 1 98 ? 17.904 -10.249 -19.355 1.00 83.56 98 PRO A CA 1
ATOM 761 C C . PRO A 1 98 ? 18.531 -9.676 -20.636 1.00 83.56 98 PRO A C 1
ATOM 763 O O . PRO A 1 98 ? 18.471 -10.284 -21.703 1.00 83.56 98 PRO A O 1
ATOM 766 N N . ARG A 1 99 ? 19.114 -8.481 -20.540 1.00 84.88 99 ARG A N 1
ATOM 767 C CA . ARG A 1 99 ? 19.762 -7.757 -21.636 1.00 84.88 99 ARG A CA 1
ATOM 768 C C . ARG A 1 99 ? 21.200 -7.340 -21.339 1.00 84.88 99 ARG A C 1
ATOM 770 O O . ARG A 1 99 ? 21.696 -6.405 -21.958 1.00 84.88 99 ARG A O 1
ATOM 777 N N . LEU A 1 100 ? 21.855 -7.992 -20.381 1.00 88.62 100 LEU A N 1
ATOM 778 C CA . LEU A 1 100 ? 23.257 -7.724 -20.069 1.00 88.62 100 LEU A CA 1
ATOM 779 C C . LEU A 1 100 ? 24.121 -7.764 -21.345 1.00 88.62 100 LEU A C 1
ATOM 781 O O . LEU A 1 100 ? 24.005 -8.692 -22.146 1.00 88.62 100 LEU A O 1
ATOM 785 N N . GLY A 1 101 ? 24.953 -6.739 -21.554 1.00 87.62 101 GLY A N 1
ATOM 786 C CA . GLY A 1 101 ? 25.835 -6.634 -22.723 1.00 87.62 101 GLY A CA 1
ATOM 787 C C . GLY A 1 101 ? 25.155 -6.217 -24.036 1.00 87.62 101 GLY A C 1
ATOM 788 O O . GLY A 1 101 ? 25.842 -6.062 -25.043 1.00 87.62 101 GLY A O 1
ATOM 789 N N . GLN A 1 102 ? 23.836 -6.000 -24.057 1.00 88.56 102 GLN A N 1
ATOM 790 C CA . GLN A 1 102 ? 23.120 -5.518 -25.246 1.00 88.56 102 GLN A CA 1
ATOM 791 C C . GLN A 1 102 ? 23.092 -3.987 -25.299 1.00 88.56 102 GLN A C 1
ATOM 793 O O . GLN A 1 102 ? 23.003 -3.332 -24.258 1.00 88.56 102 GLN A O 1
ATOM 798 N N . THR A 1 103 ? 23.125 -3.418 -26.508 1.00 89.69 103 THR A N 1
ATOM 799 C CA . THR A 1 103 ? 22.948 -1.976 -26.730 1.00 89.69 103 THR A CA 1
ATOM 800 C C . THR A 1 103 ? 21.482 -1.597 -26.932 1.00 89.69 103 THR A C 1
ATOM 802 O O . THR A 1 103 ? 20.625 -2.461 -27.126 1.00 89.69 103 THR A O 1
ATOM 805 N N . GLY A 1 104 ? 21.165 -0.300 -26.916 1.00 88.06 104 GLY A N 1
ATOM 806 C CA . GLY A 1 104 ? 19.828 0.163 -27.287 1.00 88.06 104 GLY A CA 1
ATOM 807 C C . GLY A 1 104 ? 18.799 0.038 -26.176 1.00 88.06 104 GLY A C 1
ATOM 808 O O . GLY A 1 104 ? 17.621 0.230 -26.441 1.00 88.06 104 GLY A O 1
ATOM 809 N N . TRP A 1 105 ? 19.175 -0.323 -24.952 1.00 89.69 105 TRP A N 1
ATOM 810 C CA . TRP A 1 105 ? 18.195 -0.664 -23.922 1.00 89.69 105 TRP A CA 1
ATOM 811 C C . TRP A 1 105 ? 17.292 0.504 -23.528 1.00 89.69 105 TRP A C 1
ATOM 813 O O . TRP A 1 105 ? 17.707 1.656 -23.475 1.00 89.69 105 TRP A O 1
ATOM 823 N N . CYS A 1 106 ? 16.035 0.203 -23.211 1.00 90.50 106 CYS A N 1
ATOM 824 C CA . CYS A 1 106 ? 15.084 1.203 -22.747 1.00 90.50 106 CYS A CA 1
ATOM 825 C C . CYS A 1 106 ? 15.269 1.513 -21.260 1.00 90.50 106 CYS A C 1
ATOM 827 O O . CYS A 1 106 ? 14.949 0.680 -20.416 1.00 90.50 106 CYS A O 1
ATOM 829 N N . ASN A 1 107 ? 15.676 2.740 -20.932 1.00 85.88 107 ASN A N 1
ATOM 830 C CA . ASN A 1 107 ? 15.821 3.194 -19.547 1.00 85.88 107 ASN A CA 1
ATOM 831 C C . ASN A 1 107 ? 14.500 3.227 -18.765 1.00 85.88 107 ASN A C 1
ATOM 833 O O . ASN A 1 107 ? 14.496 2.960 -17.571 1.00 85.88 107 ASN A O 1
ATOM 837 N N . GLY A 1 108 ? 13.371 3.496 -19.428 1.00 87.88 108 GLY A N 1
ATOM 838 C CA . GLY A 1 108 ? 12.061 3.569 -18.770 1.00 87.88 108 GLY A CA 1
ATOM 839 C C . GLY A 1 108 ? 11.499 2.233 -18.268 1.00 87.88 108 GLY A C 1
ATOM 840 O O . GLY A 1 108 ? 10.542 2.232 -17.501 1.00 87.88 108 GLY A O 1
ATOM 841 N N . CYS A 1 109 ? 12.052 1.105 -18.711 1.00 90.62 109 CYS A N 1
ATOM 842 C CA . CYS A 1 109 ? 11.659 -0.234 -18.257 1.00 90.62 109 CYS A CA 1
ATOM 843 C C . CYS A 1 109 ? 12.863 -1.126 -17.971 1.00 90.62 109 CYS A C 1
ATOM 845 O O . CYS A 1 109 ? 12.729 -2.348 -17.934 1.00 90.62 109 CYS A O 1
ATOM 847 N N . ASP A 1 110 ? 14.050 -0.528 -17.889 1.00 87.00 110 ASP A N 1
ATOM 848 C CA . ASP A 1 110 ? 15.299 -1.254 -17.710 1.00 87.00 110 ASP A CA 1
ATOM 849 C C . ASP A 1 110 ? 15.482 -2.393 -18.729 1.00 87.00 110 ASP A C 1
ATOM 851 O O . ASP A 1 110 ? 15.768 -3.535 -18.412 1.00 87.00 110 ASP A O 1
ATOM 855 N N . GLY A 1 111 ? 15.146 -2.133 -19.991 1.00 89.31 111 GLY A N 1
ATOM 856 C CA . GLY A 1 111 ? 15.221 -3.132 -21.053 1.00 89.31 111 GLY A CA 1
ATOM 857 C C . GLY A 1 111 ? 14.244 -4.317 -20.958 1.00 89.31 111 GLY A C 1
ATOM 858 O O . GLY A 1 111 ? 14.230 -5.150 -21.859 1.00 89.31 111 GLY A O 1
ATOM 859 N N . ARG A 1 112 ? 13.379 -4.409 -19.942 1.00 89.62 112 ARG A N 1
ATOM 860 C CA . ARG A 1 112 ? 12.451 -5.546 -19.777 1.00 89.62 112 ARG A CA 1
ATOM 861 C C . ARG A 1 112 ? 11.267 -5.538 -20.750 1.00 89.62 112 ARG A C 1
ATOM 863 O O . ARG A 1 112 ? 10.618 -6.559 -20.932 1.00 89.62 112 ARG A O 1
ATOM 870 N N . GLY A 1 113 ? 10.972 -4.398 -21.376 1.00 92.94 113 GLY A N 1
ATOM 871 C CA . GLY A 1 113 ? 9.812 -4.216 -22.258 1.00 92.94 113 GLY A CA 1
ATOM 872 C C . GLY A 1 113 ? 8.508 -3.945 -21.505 1.00 92.94 113 GLY A C 1
ATOM 873 O O . GLY A 1 113 ? 7.643 -3.235 -22.011 1.00 92.94 113 GLY A O 1
ATOM 874 N N . THR A 1 114 ? 8.395 -4.396 -20.261 1.00 94.19 114 THR A N 1
ATOM 875 C CA . THR A 1 114 ? 7.301 -4.063 -19.343 1.00 94.19 114 THR A CA 1
ATOM 876 C C . THR A 1 114 ? 7.804 -3.241 -18.166 1.00 94.19 114 THR A C 1
ATOM 878 O O . THR A 1 114 ? 8.985 -3.275 -17.820 1.00 94.19 114 THR A O 1
ATOM 881 N N . ARG A 1 115 ? 6.907 -2.472 -17.555 1.00 93.12 115 ARG A N 1
ATOM 882 C CA . ARG A 1 115 ? 7.179 -1.714 -16.330 1.00 93.12 115 ARG A CA 1
ATOM 883 C C . ARG A 1 115 ? 6.039 -1.895 -15.339 1.00 93.12 115 ARG A C 1
ATOM 885 O O . ARG A 1 115 ? 4.922 -2.198 -15.748 1.00 93.12 115 ARG A O 1
ATOM 892 N N . SER A 1 116 ? 6.324 -1.663 -14.065 1.00 94.62 116 SER A N 1
ATOM 893 C CA . SER A 1 116 ? 5.289 -1.528 -13.043 1.00 94.62 116 SER A CA 1
ATOM 894 C C . SER A 1 116 ? 4.337 -0.384 -13.407 1.00 94.62 116 SER A C 1
ATOM 896 O O . SER A 1 116 ? 4.785 0.680 -13.850 1.00 94.62 116 SER A O 1
ATOM 898 N N . VAL A 1 117 ? 3.036 -0.586 -13.202 1.00 95.50 117 VAL A N 1
ATOM 899 C CA . VAL A 1 117 ? 2.049 0.499 -13.217 1.00 95.50 117 VAL A CA 1
ATOM 900 C C . VAL A 1 117 ? 2.327 1.463 -12.062 1.00 95.50 117 VAL A C 1
ATOM 902 O O . VAL A 1 117 ? 3.089 1.157 -11.139 1.00 95.50 117 VAL A O 1
ATOM 905 N N . TRP A 1 118 ? 1.715 2.645 -12.112 1.00 93.62 118 TRP A N 1
ATOM 906 C CA . TRP A 1 118 ? 1.768 3.584 -10.992 1.00 93.62 118 TRP A CA 1
ATOM 907 C C . TRP A 1 118 ? 1.217 2.935 -9.715 1.00 93.62 118 TRP A C 1
ATOM 909 O O . TRP A 1 118 ? 0.184 2.274 -9.808 1.00 93.62 118 TRP A O 1
ATOM 919 N N . PRO A 1 119 ? 1.830 3.145 -8.532 1.00 94.50 119 PRO A N 1
ATOM 920 C CA . PRO A 1 119 ? 1.418 2.443 -7.316 1.00 94.50 119 PRO A CA 1
ATOM 921 C C . PRO A 1 119 ? -0.042 2.653 -6.903 1.00 94.50 119 PRO A C 1
ATOM 923 O O . PRO A 1 119 ? -0.650 1.779 -6.296 1.00 94.50 119 PRO A O 1
ATOM 926 N N . THR A 1 120 ? -0.646 3.783 -7.277 1.00 93.75 120 THR A N 1
ATOM 927 C CA . THR A 1 120 ? -2.081 4.017 -7.068 1.00 93.75 120 THR A CA 1
ATOM 928 C C . THR A 1 120 ? -2.977 3.074 -7.867 1.00 93.75 120 THR A C 1
ATOM 930 O O . THR A 1 120 ? -4.119 2.871 -7.479 1.00 93.75 120 THR A O 1
ATOM 933 N N . ASN A 1 121 ? -2.461 2.488 -8.947 1.00 95.88 121 ASN A N 1
ATOM 934 C CA . ASN A 1 121 ? -3.145 1.524 -9.805 1.00 95.88 121 ASN A CA 1
ATOM 935 C C . ASN A 1 121 ? -2.755 0.073 -9.493 1.00 95.88 121 ASN A C 1
ATOM 937 O O . ASN A 1 121 ? -3.106 -0.826 -10.262 1.00 95.88 121 ASN A O 1
ATOM 941 N N . PHE A 1 122 ? -2.009 -0.178 -8.411 1.00 97.31 122 PHE A N 1
ATOM 942 C CA . PHE A 1 122 ? -1.767 -1.546 -7.974 1.00 97.31 122 PHE A CA 1
ATOM 943 C C . PHE A 1 122 ? -3.087 -2.257 -7.690 1.00 97.31 122 PHE A C 1
ATOM 945 O O . PHE A 1 122 ? -4.011 -1.714 -7.084 1.00 97.31 122 PHE A O 1
ATOM 952 N N . GLN A 1 123 ? -3.171 -3.497 -8.160 1.00 96.31 123 GLN A N 1
ATOM 953 C CA . GLN A 1 123 ? -4.298 -4.373 -7.910 1.00 96.31 123 GLN A CA 1
ATOM 954 C C . GLN A 1 123 ? -4.464 -4.595 -6.410 1.00 96.31 123 GLN A C 1
ATOM 956 O O . GLN A 1 123 ? -3.484 -4.735 -5.675 1.00 96.31 123 GLN A O 1
ATOM 961 N N . ARG A 1 124 ? -5.726 -4.701 -5.978 1.00 95.00 124 ARG A N 1
ATOM 962 C CA . ARG A 1 124 ? -6.078 -5.039 -4.596 1.00 95.00 124 ARG A CA 1
ATOM 963 C C . ARG A 1 124 ? -5.326 -6.291 -4.154 1.00 95.00 124 ARG A C 1
ATOM 965 O O . ARG A 1 124 ? -5.428 -7.345 -4.790 1.00 95.00 124 ARG A O 1
ATOM 972 N N . TYR A 1 125 ? -4.637 -6.189 -3.025 1.00 97.12 125 TYR A N 1
ATOM 973 C CA . TYR A 1 125 ? -3.954 -7.313 -2.413 1.00 97.12 125 TYR A CA 1
ATOM 974 C C . TYR A 1 125 ? -4.673 -7.721 -1.121 1.00 97.12 125 TYR A C 1
ATOM 976 O O . TYR A 1 125 ? -4.822 -6.900 -0.220 1.00 97.12 125 TYR A O 1
ATOM 984 N N . PRO A 1 126 ? -5.119 -8.984 -0.975 1.00 95.88 126 PRO A N 1
ATOM 985 C CA . PRO A 1 126 ? -5.802 -9.422 0.243 1.00 95.88 126 PRO A CA 1
ATOM 986 C C . PRO A 1 126 ? -4.981 -9.230 1.524 1.00 95.88 126 PRO A C 1
ATOM 988 O O . PRO A 1 126 ? -5.565 -9.047 2.586 1.00 95.88 126 PRO A O 1
ATOM 991 N N . GLY A 1 127 ? -3.646 -9.244 1.432 1.00 96.69 127 GLY A N 1
ATOM 992 C CA . GLY A 1 127 ? -2.763 -9.005 2.576 1.00 96.69 127 GLY A CA 1
ATOM 993 C C . GLY A 1 127 ? -2.749 -7.559 3.080 1.00 96.69 127 GLY A C 1
ATOM 994 O O . GLY A 1 127 ? -2.211 -7.322 4.156 1.00 96.69 127 GLY A O 1
ATOM 995 N N . ASP A 1 128 ? -3.385 -6.621 2.371 1.00 98.12 128 ASP A N 1
ATOM 996 C CA . ASP A 1 128 ? -3.623 -5.257 2.867 1.00 98.12 128 ASP A CA 1
ATOM 997 C C . ASP A 1 128 ? -4.708 -5.209 3.947 1.00 98.12 128 ASP A C 1
ATOM 999 O O . ASP A 1 128 ? -4.894 -4.179 4.591 1.00 98.12 128 ASP A O 1
ATOM 1003 N N . VAL A 1 129 ? -5.430 -6.315 4.155 1.00 98.31 129 VAL A N 1
ATOM 1004 C CA . VAL A 1 129 ? -6.390 -6.494 5.244 1.00 98.31 129 VAL A CA 1
ATOM 1005 C C . VAL A 1 129 ? -5.988 -7.734 6.032 1.00 98.31 129 VAL A C 1
ATOM 1007 O O . VAL A 1 129 ? -6.189 -8.863 5.585 1.00 98.31 129 VAL A O 1
ATOM 1010 N N . MET A 1 130 ? -5.455 -7.547 7.236 1.00 97.94 130 MET A N 1
ATOM 1011 C CA . MET A 1 130 ? -4.930 -8.655 8.037 1.00 97.94 130 MET A CA 1
ATOM 1012 C C . MET A 1 130 ? -5.511 -8.657 9.445 1.00 97.94 130 MET A C 1
ATOM 1014 O O . MET A 1 130 ? -5.763 -7.608 10.023 1.00 97.94 130 MET A O 1
ATOM 1018 N N . GLN A 1 131 ? -5.726 -9.840 10.022 1.00 98.25 131 GLN A N 1
ATOM 1019 C CA . GLN A 1 131 ? -6.026 -9.950 11.450 1.00 98.25 131 GLN A CA 1
ATOM 1020 C C . GLN A 1 131 ? -4.796 -9.515 12.255 1.00 98.25 131 GLN A C 1
ATOM 1022 O O . GLN A 1 131 ? -3.694 -9.982 11.971 1.00 98.25 131 GLN A O 1
ATOM 1027 N N . ILE A 1 132 ? -4.977 -8.657 13.260 1.00 98.44 132 ILE A N 1
ATOM 1028 C CA . ILE A 1 132 ? -3.857 -8.043 13.993 1.00 98.44 132 ILE A CA 1
ATOM 1029 C C . ILE A 1 132 ? -2.965 -9.101 14.657 1.00 98.44 132 ILE A C 1
ATOM 1031 O O . ILE A 1 132 ? -1.745 -9.034 14.538 1.00 98.44 132 ILE A O 1
ATOM 1035 N N . SER A 1 133 ? -3.556 -10.137 15.252 1.00 97.81 133 SER A N 1
ATOM 1036 C CA . SER A 1 133 ? -2.821 -11.273 15.840 1.00 97.81 133 SER A CA 1
ATOM 1037 C C . SER A 1 133 ? -2.015 -12.124 14.850 1.00 97.81 133 SER A C 1
ATOM 1039 O O . SER A 1 133 ? -1.267 -13.003 15.271 1.00 97.81 133 SER A O 1
ATOM 1041 N N . LYS A 1 134 ? -2.155 -11.894 13.539 1.00 97.12 134 LYS A N 1
ATOM 1042 C CA . LYS A 1 134 ? -1.431 -12.615 12.478 1.00 97.12 134 LYS A CA 1
ATOM 1043 C C . LYS A 1 134 ? -0.386 -11.7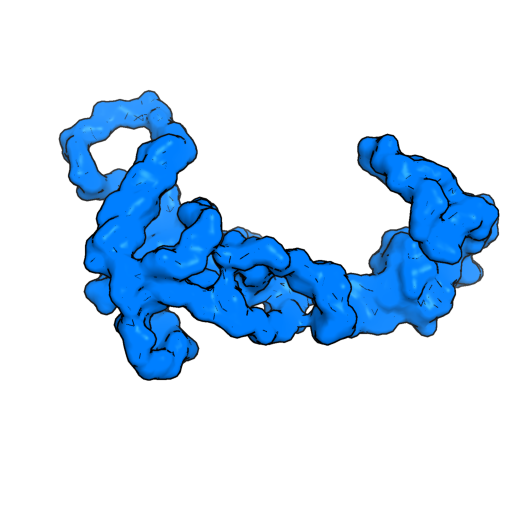59 11.770 1.00 97.12 134 LYS A C 1
ATOM 1045 O O . LYS A 1 134 ? 0.205 -12.229 10.800 1.00 97.12 134 LYS A O 1
ATOM 1050 N N . LEU A 1 135 ? -0.170 -10.525 12.224 1.00 96.75 135 LEU A N 1
ATOM 1051 C CA . LEU A 1 135 ? 0.826 -9.643 11.633 1.00 96.75 135 LEU A CA 1
ATOM 1052 C C . LEU A 1 135 ? 2.227 -10.269 11.739 1.00 96.75 135 LEU A C 1
ATOM 1054 O O . LEU A 1 135 ? 2.651 -10.614 12.842 1.00 96.75 135 LEU A O 1
ATOM 1058 N N . PRO A 1 136 ? 2.972 -10.394 10.626 1.00 94.88 136 PRO A N 1
ATOM 1059 C CA . PRO A 1 136 ? 4.333 -10.928 10.658 1.00 94.88 136 PRO A CA 1
ATOM 1060 C C . PRO A 1 136 ? 5.322 -9.941 11.291 1.00 94.88 136 PRO A C 1
ATOM 1062 O O . PRO A 1 136 ? 6.368 -10.340 11.797 1.00 94.88 136 PRO A O 1
ATOM 1065 N N . LYS A 1 137 ? 4.995 -8.646 11.250 1.00 92.06 137 LYS A N 1
ATOM 1066 C CA . LYS A 1 137 ? 5.751 -7.551 11.855 1.00 92.06 137 LYS A CA 1
ATOM 1067 C C . LYS A 1 137 ? 4.812 -6.402 12.201 1.00 92.06 137 LYS A C 1
ATOM 1069 O O . LYS A 1 137 ? 3.754 -6.249 11.588 1.00 92.06 137 LYS A O 1
ATOM 1074 N N . GLN A 1 138 ? 5.224 -5.576 13.153 1.00 92.69 138 GLN A N 1
ATOM 1075 C CA . GLN A 1 138 ? 4.516 -4.343 13.463 1.00 92.69 138 GLN A CA 1
ATOM 1076 C C . GLN A 1 138 ? 4.637 -3.349 12.289 1.00 92.69 138 GLN A C 1
ATOM 1078 O O . GLN A 1 138 ? 5.755 -3.100 11.832 1.00 92.69 138 GLN A O 1
ATOM 1083 N N . PRO A 1 139 ? 3.526 -2.771 11.794 1.00 94.81 139 PRO A N 1
ATOM 1084 C CA . PRO A 1 139 ? 3.575 -1.713 10.793 1.00 94.81 139 PRO A CA 1
ATOM 1085 C C . PRO A 1 139 ? 3.989 -0.374 11.411 1.00 94.81 139 PRO A C 1
ATOM 1087 O O . PRO A 1 139 ? 3.781 -0.127 12.597 1.00 94.81 139 PRO A O 1
ATOM 1090 N N . THR A 1 140 ? 4.505 0.520 10.575 1.00 93.88 140 THR A N 1
ATOM 1091 C CA . THR A 1 140 ? 4.889 1.890 10.945 1.00 93.88 140 THR A CA 1
ATOM 1092 C C . THR A 1 140 ? 4.106 2.893 10.091 1.00 93.88 140 THR A C 1
ATOM 1094 O O . THR A 1 140 ? 4.673 3.498 9.178 1.00 93.88 140 THR A O 1
ATOM 1097 N N . PRO A 1 141 ? 2.780 3.010 10.285 1.00 96.81 141 PRO A N 1
ATOM 1098 C CA . PRO A 1 141 ? 1.986 3.980 9.545 1.00 96.81 141 PRO A CA 1
ATOM 1099 C C . PRO A 1 141 ? 2.315 5.403 9.999 1.00 96.81 141 PRO A C 1
ATOM 1101 O O . PRO A 1 141 ? 2.806 5.603 11.105 1.00 96.81 141 PRO A O 1
ATOM 1104 N N . HIS A 1 142 ? 2.020 6.394 9.164 1.00 95.62 142 HIS A N 1
ATOM 1105 C CA . HIS A 1 142 ? 2.060 7.797 9.573 1.00 95.62 142 HIS A CA 1
ATOM 1106 C C . HIS A 1 142 ? 0.909 8.121 10.537 1.00 95.62 142 HIS A C 1
ATOM 1108 O O . HIS A 1 142 ? 1.107 8.838 11.513 1.00 95.62 142 HIS A O 1
ATOM 1114 N N . ALA A 1 143 ? -0.261 7.515 10.301 1.00 96.69 143 ALA A N 1
ATOM 1115 C CA . ALA A 1 143 ? -1.441 7.652 11.147 1.00 96.69 143 ALA A CA 1
ATOM 1116 C C . ALA A 1 143 ? -2.142 6.309 11.417 1.00 96.69 143 ALA A C 1
ATOM 1118 O O . ALA A 1 143 ? -2.096 5.380 10.609 1.00 96.69 143 ALA A O 1
ATOM 1119 N N . LEU A 1 144 ? -2.827 6.204 12.551 1.00 97.62 144 LEU A N 1
ATOM 1120 C CA . LEU A 1 144 ? -3.600 5.047 12.986 1.00 97.62 144 LEU A CA 1
ATOM 1121 C C . LEU A 1 144 ? -5.016 5.483 13.375 1.00 97.62 144 LEU A C 1
ATOM 1123 O O . LEU A 1 144 ? -5.188 6.325 14.252 1.00 97.62 144 LEU A O 1
ATOM 1127 N N . VAL A 1 145 ? -6.029 4.843 12.792 1.00 98.31 145 VAL A N 1
ATOM 1128 C CA . VAL A 1 145 ? -7.438 5.057 13.149 1.00 98.31 145 VAL A CA 1
ATOM 1129 C C . VAL A 1 145 ? -7.974 3.848 13.906 1.00 98.31 145 VAL A C 1
ATOM 1131 O O . VAL A 1 145 ? -7.914 2.717 13.415 1.00 98.31 145 VAL A O 1
ATOM 1134 N N . THR A 1 146 ? -8.491 4.065 15.114 1.00 98.00 146 THR A N 1
ATOM 1135 C CA . THR A 1 146 ? -9.036 3.000 15.972 1.00 98.00 146 THR A CA 1
ATOM 1136 C C . THR A 1 146 ? -10.520 2.722 15.693 1.00 98.00 146 THR A C 1
ATOM 1138 O O . THR A 1 146 ? -11.200 3.547 15.084 1.00 98.00 146 THR A O 1
ATOM 1141 N N . PRO A 1 147 ? -11.080 1.581 16.155 1.00 97.75 147 PRO A N 1
ATOM 1142 C CA . PRO A 1 147 ? -12.472 1.207 15.859 1.00 97.75 147 PRO A CA 1
ATOM 1143 C C . PRO A 1 147 ? -13.539 2.169 16.403 1.00 97.75 147 PRO A C 1
ATOM 1145 O O . PRO A 1 147 ? -14.681 2.143 15.946 1.00 97.75 147 PRO A O 1
ATOM 1148 N N . ASP A 1 148 ? -13.184 2.991 17.391 1.00 96.25 148 ASP A N 1
ATOM 1149 C CA . ASP A 1 148 ? -14.014 4.061 17.953 1.00 96.25 148 ASP A CA 1
ATOM 1150 C C . ASP A 1 148 ? -13.914 5.384 17.169 1.00 96.25 148 ASP A C 1
ATOM 1152 O O . ASP A 1 148 ? -14.554 6.361 17.547 1.00 96.25 148 ASP A O 1
ATOM 1156 N N . GLY A 1 149 ? -13.156 5.414 16.067 1.00 96.19 149 GLY A N 1
ATOM 1157 C CA . GLY A 1 149 ? -13.050 6.554 15.157 1.00 96.19 149 GLY A CA 1
ATOM 1158 C C . GLY A 1 149 ? -11.970 7.572 15.517 1.00 96.19 149 GLY A C 1
ATOM 1159 O O . GLY A 1 149 ? -11.881 8.592 14.840 1.00 96.19 149 GLY A O 1
ATOM 1160 N N . ARG A 1 150 ? -11.146 7.331 16.546 1.00 95.62 150 ARG A N 1
ATOM 1161 C CA . ARG A 1 150 ? -10.054 8.254 16.894 1.00 95.62 150 ARG A CA 1
ATOM 1162 C C . ARG A 1 150 ? -8.909 8.161 15.888 1.00 95.62 150 ARG A C 1
ATOM 1164 O O . ARG A 1 150 ? -8.432 7.061 15.611 1.00 95.62 150 ARG A O 1
ATOM 1171 N N . TRP A 1 151 ? -8.468 9.319 15.403 1.00 95.12 151 TRP A N 1
ATOM 1172 C CA . TRP A 1 151 ? -7.233 9.499 14.644 1.00 95.12 151 TRP A CA 1
ATOM 1173 C C . TRP A 1 151 ? -6.057 9.693 15.606 1.00 95.12 151 TRP A C 1
ATOM 1175 O O . TRP A 1 151 ? -6.201 10.324 16.651 1.00 95.12 151 TRP A O 1
ATOM 1185 N N . GLN A 1 152 ? -4.921 9.082 15.290 1.00 93.69 152 GLN A N 1
ATOM 1186 C CA . GLN A 1 152 ? -3.654 9.241 15.997 1.00 93.69 152 GLN A CA 1
ATOM 1187 C C . GLN A 1 152 ? -2.561 9.336 14.936 1.00 93.69 152 GLN A C 1
ATOM 1189 O O . GLN A 1 152 ? -2.468 8.433 14.107 1.00 93.69 152 GLN A O 1
ATOM 1194 N N . GLU A 1 153 ? -1.724 10.364 14.958 1.00 91.12 153 GLU A N 1
ATOM 1195 C CA . GLU A 1 153 ? -0.625 10.524 14.001 1.00 91.12 153 GLU A CA 1
ATOM 1196 C C . GLU A 1 153 ? 0.697 10.846 14.690 1.00 91.12 153 GLU A C 1
ATOM 1198 O O . GLU A 1 153 ? 0.744 11.339 15.820 1.00 91.12 153 GLU A O 1
ATOM 1203 N N . ILE A 1 154 ? 1.792 10.531 14.002 1.00 85.50 154 ILE A N 1
ATOM 1204 C CA . ILE A 1 154 ? 3.123 10.923 14.455 1.00 85.50 154 ILE A CA 1
ATOM 1205 C C . ILE A 1 154 ? 3.210 12.458 14.530 1.00 85.50 154 ILE A C 1
ATOM 1207 O O . ILE A 1 154 ? 2.881 13.147 13.568 1.00 85.50 154 ILE A O 1
ATOM 1211 N N . GLY A 1 155 ? 3.646 12.996 15.670 1.00 73.19 155 GLY A N 1
ATOM 1212 C CA . GLY A 1 155 ? 3.702 14.443 15.919 1.00 73.19 155 GLY A CA 1
ATOM 1213 C C . GLY A 1 155 ? 2.488 15.044 16.636 1.00 73.19 155 GLY A C 1
ATOM 1214 O O . GLY A 1 155 ? 2.570 16.181 17.104 1.00 73.19 155 GLY A O 1
ATOM 1215 N N . GLU A 1 156 ? 1.381 14.307 16.794 1.00 62.09 156 GLU A N 1
ATOM 1216 C CA . GLU A 1 156 ? 0.218 14.760 17.570 1.00 62.09 156 GLU A CA 1
ATOM 1217 C C . GLU A 1 156 ? 0.287 14.206 19.016 1.00 62.09 156 GLU A C 1
ATOM 1219 O O . GLU A 1 156 ? 0.130 13.012 19.277 1.00 62.09 156 GLU A O 1
ATOM 1224 N N . MET A 1 157 ? 0.592 15.069 19.995 1.00 50.81 157 MET A N 1
ATOM 1225 C CA . MET A 1 157 ? 0.766 14.709 21.416 1.00 50.81 157 MET A CA 1
ATOM 1226 C C . MET A 1 157 ? -0.512 14.133 22.067 1.00 50.81 157 MET A C 1
ATOM 1228 O O . MET A 1 157 ? -1.571 14.746 21.962 1.00 50.81 157 MET A O 1
ATOM 1232 N N . GLY A 1 158 ? -0.421 13.069 22.895 1.00 46.00 158 GLY A N 1
ATOM 1233 C CA . GLY A 1 158 ? -1.597 12.694 23.706 1.00 46.00 158 GLY A CA 1
ATOM 1234 C C . GLY A 1 158 ? -1.600 11.557 24.743 1.00 46.00 158 GLY A C 1
ATOM 1235 O O . GLY A 1 158 ? -2.572 11.511 25.493 1.00 46.00 158 GLY A O 1
ATOM 1236 N N . TRP A 1 159 ? -0.615 10.651 24.873 1.00 48.00 159 TRP A N 1
ATOM 1237 C CA . TRP A 1 159 ? -0.809 9.478 25.769 1.00 48.00 159 TRP A CA 1
ATOM 1238 C C . TRP A 1 159 ? -0.147 9.556 27.169 1.00 48.00 159 TRP A C 1
ATOM 1240 O O . TRP A 1 159 ? -0.556 8.805 28.051 1.00 48.00 159 TRP A O 1
ATOM 1250 N N . PHE A 1 160 ? 0.789 10.482 27.454 1.00 40.88 160 PHE A N 1
ATOM 1251 C CA . PHE A 1 160 ? 1.424 10.572 28.795 1.00 40.88 160 PHE A CA 1
ATOM 1252 C C . PHE A 1 160 ? 1.823 11.966 29.324 1.00 40.88 160 PHE A C 1
ATOM 1254 O O . PHE A 1 160 ? 2.693 12.047 30.181 1.00 40.88 160 PHE A O 1
ATOM 1261 N N . GLY A 1 161 ? 1.184 13.066 28.908 1.00 39.62 161 GLY A N 1
ATOM 1262 C CA . GLY A 1 161 ? 1.193 14.325 29.688 1.00 39.62 161 GLY A CA 1
ATOM 1263 C C . GLY A 1 161 ? 2.557 14.882 30.152 1.00 39.62 161 GLY A C 1
ATOM 1264 O O . GLY A 1 161 ? 2.599 15.632 31.125 1.00 39.62 161 GLY A O 1
ATOM 1265 N N . ALA A 1 162 ? 3.661 14.540 29.488 1.00 33.22 162 ALA A N 1
ATOM 1266 C CA . ALA A 1 162 ? 4.996 15.033 29.790 1.00 33.22 162 ALA A CA 1
ATOM 1267 C C . ALA A 1 162 ? 5.646 15.484 28.484 1.00 33.22 162 ALA A C 1
ATOM 1269 O O . ALA A 1 162 ? 6.031 14.675 27.644 1.00 33.22 162 ALA A O 1
ATOM 1270 N N . MET A 1 163 ? 5.728 16.803 28.316 1.00 38.97 163 MET A N 1
ATOM 1271 C CA . MET A 1 163 ? 6.514 17.427 27.262 1.00 38.97 163 MET A CA 1
ATOM 1272 C C . MET A 1 163 ? 7.984 17.077 27.485 1.00 38.97 163 MET A C 1
ATOM 1274 O O . MET A 1 163 ? 8.534 17.426 28.526 1.00 38.97 163 MET A O 1
ATOM 1278 N N . ASN A 1 164 ? 8.631 16.460 26.501 1.00 35.59 164 ASN A N 1
ATOM 1279 C CA . ASN A 1 164 ? 10.048 16.684 26.263 1.00 35.59 164 ASN A CA 1
ATOM 1280 C C . ASN A 1 164 ? 10.314 16.679 24.760 1.00 35.59 164 ASN A C 1
ATOM 1282 O O . ASN A 1 164 ? 9.954 15.759 24.036 1.00 35.59 164 ASN A O 1
ATOM 1286 N N . GLN A 1 165 ? 10.924 17.777 24.322 1.00 44.34 165 GLN A N 1
ATOM 1287 C CA . GLN A 1 165 ? 11.391 18.026 22.970 1.00 44.34 165 GLN A CA 1
ATOM 1288 C C . GLN A 1 165 ? 12.417 16.965 22.579 1.00 44.34 165 GLN A C 1
ATOM 1290 O O . 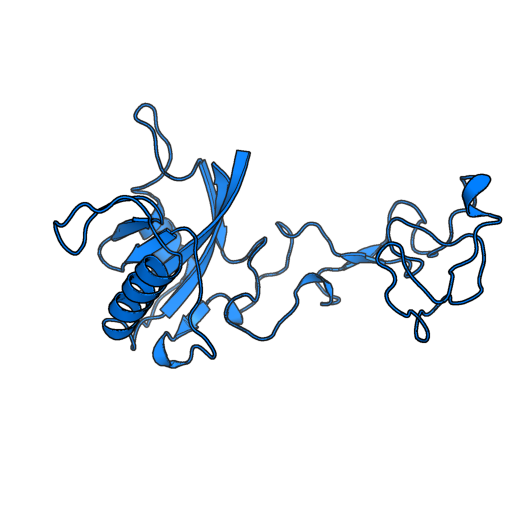GLN A 1 165 ? 13.545 17.006 23.062 1.00 44.34 165 GLN A O 1
ATOM 1295 N N . THR A 1 166 ? 11.992 16.017 21.750 1.00 43.69 166 THR A N 1
ATOM 1296 C CA . THR A 1 166 ? 12.717 15.223 20.737 1.00 43.69 166 THR A CA 1
ATOM 1297 C C . THR A 1 166 ? 11.918 13.939 20.570 1.00 43.69 166 THR A C 1
ATOM 1299 O O . THR A 1 166 ? 12.156 12.949 21.250 1.00 43.69 166 THR A O 1
ATOM 1302 N N . GLU A 1 167 ? 10.902 13.985 19.712 1.00 52.22 167 GLU A N 1
ATOM 1303 C CA . GLU A 1 167 ? 10.140 12.788 19.372 1.00 52.22 167 GLU A CA 1
ATOM 1304 C C . GLU A 1 167 ? 11.063 11.820 18.641 1.00 52.22 167 GLU A C 1
ATOM 1306 O O . GLU A 1 167 ? 11.687 12.165 17.634 1.00 52.22 167 GLU A O 1
ATOM 1311 N N . SER A 1 168 ? 11.187 10.616 19.182 1.00 58.91 168 SER A N 1
ATOM 1312 C CA . SER A 1 168 ? 11.896 9.538 18.515 1.00 58.91 168 SER A CA 1
ATOM 1313 C C . SER A 1 168 ? 10.884 8.643 17.803 1.00 58.91 168 SER A C 1
ATOM 1315 O O . SER A 1 168 ? 9.771 8.440 18.288 1.00 58.91 168 SER A O 1
ATOM 1317 N N . GLU A 1 169 ? 11.272 8.030 16.682 1.00 59.62 169 GLU A N 1
ATOM 1318 C CA . GLU A 1 169 ? 10.482 6.967 16.032 1.00 59.62 169 GLU A CA 1
ATOM 1319 C C . GLU A 1 169 ? 10.084 5.841 17.018 1.00 59.62 169 GLU A C 1
ATOM 1321 O O . GLU A 1 169 ? 9.090 5.143 16.809 1.00 59.62 169 GLU A O 1
ATOM 1326 N N . GLY A 1 170 ? 10.832 5.690 18.122 1.00 67.12 170 GLY A N 1
ATOM 1327 C CA . GLY A 1 170 ? 10.560 4.734 19.194 1.00 67.12 170 GLY A CA 1
ATOM 1328 C C . GLY A 1 170 ? 9.272 5.010 19.976 1.00 67.12 170 GLY A C 1
ATOM 1329 O O . GLY A 1 170 ? 8.574 4.059 20.328 1.00 67.12 170 GLY A O 1
ATOM 1330 N N . ASP A 1 171 ? 8.911 6.276 20.195 1.00 82.75 171 ASP A N 1
ATOM 1331 C CA . ASP A 1 171 ? 7.707 6.635 20.959 1.00 82.75 171 ASP A CA 1
ATOM 1332 C C . ASP A 1 171 ? 6.433 6.314 20.166 1.00 82.75 171 ASP A C 1
ATOM 1334 O O . ASP A 1 171 ? 5.463 5.774 20.702 1.00 82.75 171 ASP A O 1
ATOM 1338 N N . TRP A 1 172 ? 6.457 6.557 18.854 1.00 88.56 172 TRP A N 1
ATOM 1339 C CA . TRP A 1 172 ? 5.344 6.209 17.973 1.00 88.56 172 TRP A CA 1
ATOM 1340 C C . TRP A 1 172 ? 5.185 4.696 17.807 1.00 88.56 172 TRP A C 1
ATOM 1342 O O . TRP A 1 172 ? 4.071 4.172 17.876 1.00 88.56 172 TRP A O 1
ATOM 1352 N N . ALA A 1 173 ? 6.296 3.965 17.661 1.00 90.44 173 ALA A N 1
ATOM 1353 C CA . ALA A 1 173 ? 6.263 2.507 17.608 1.00 90.44 173 ALA A CA 1
ATOM 1354 C C . ALA A 1 173 ? 5.602 1.908 18.862 1.00 90.44 173 ALA A C 1
ATOM 1356 O O . ALA A 1 173 ? 4.844 0.942 18.759 1.00 90.44 173 ALA A O 1
ATOM 1357 N N . GLU A 1 174 ? 5.826 2.497 20.034 1.00 90.75 174 GLU A N 1
ATOM 1358 C CA . GLU A 1 174 ? 5.193 2.062 21.274 1.00 90.75 174 GLU A CA 1
ATOM 1359 C C . GLU A 1 174 ? 3.678 2.329 21.291 1.00 90.75 174 GLU A C 1
ATOM 1361 O O . GLU A 1 174 ? 2.904 1.445 21.667 1.00 90.75 174 GLU A O 1
ATOM 1366 N N . VAL A 1 175 ? 3.229 3.497 20.816 1.00 91.31 175 VAL A N 1
ATOM 1367 C CA . VAL A 1 175 ? 1.792 3.811 20.679 1.00 91.31 175 VAL A CA 1
ATOM 1368 C C . VAL A 1 175 ? 1.096 2.819 19.746 1.00 91.31 175 VAL A C 1
ATOM 1370 O O . VAL A 1 175 ? 0.028 2.291 20.085 1.00 91.31 175 VAL A O 1
ATOM 1373 N N . ILE A 1 176 ? 1.711 2.513 18.598 1.00 94.75 176 ILE A N 1
ATOM 1374 C CA . ILE A 1 176 ? 1.199 1.500 17.671 1.00 94.75 176 ILE A CA 1
ATOM 1375 C C . ILE A 1 176 ? 1.113 0.145 18.375 1.00 94.75 176 ILE A C 1
ATOM 1377 O O . ILE A 1 176 ? 0.038 -0.457 18.398 1.00 94.75 176 ILE A O 1
ATOM 1381 N N . ARG A 1 177 ? 2.205 -0.317 18.997 1.00 95.38 177 ARG A N 1
ATOM 1382 C CA . ARG A 1 177 ? 2.261 -1.610 19.693 1.00 95.38 177 ARG A CA 1
ATOM 1383 C C . ARG A 1 177 ? 1.153 -1.735 20.738 1.00 95.38 177 ARG A C 1
ATOM 1385 O O . ARG A 1 177 ? 0.341 -2.659 20.671 1.00 95.38 177 ARG A O 1
ATOM 1392 N N . ALA A 1 178 ? 1.072 -0.770 21.653 1.00 95.38 178 ALA A N 1
ATOM 1393 C CA . ALA A 1 178 ? 0.094 -0.747 22.736 1.00 95.38 178 ALA A CA 1
ATOM 1394 C C . ALA A 1 178 ? -1.354 -0.664 22.226 1.00 95.38 178 ALA A C 1
ATOM 1396 O O . ALA A 1 178 ? -2.282 -1.150 22.880 1.00 95.38 178 ALA A O 1
ATOM 1397 N N . THR A 1 179 ? -1.577 -0.048 21.063 1.00 96.25 179 THR A N 1
ATOM 1398 C CA . THR A 1 179 ? -2.900 -0.014 20.434 1.00 96.25 179 THR A CA 1
ATOM 1399 C C . THR A 1 179 ? -3.247 -1.362 19.812 1.00 96.25 179 THR A C 1
ATOM 1401 O O . THR A 1 179 ? -4.326 -1.890 20.076 1.00 96.25 179 THR A O 1
ATOM 1404 N N . LEU A 1 180 ? -2.335 -1.968 19.048 1.00 97.50 180 LEU A N 1
ATOM 1405 C CA . LEU A 1 180 ? -2.554 -3.277 18.426 1.00 97.50 180 LEU A CA 1
ATOM 1406 C C . LEU A 1 180 ? -2.787 -4.383 19.468 1.00 97.50 180 LEU A C 1
ATOM 1408 O O . LEU A 1 180 ? -3.628 -5.257 19.255 1.00 97.50 180 LEU A O 1
ATOM 1412 N N . GLU A 1 181 ? -2.126 -4.334 20.627 1.00 97.31 181 GLU A N 1
ATOM 1413 C CA . GLU A 1 181 ? -2.344 -5.273 21.743 1.00 97.31 181 GLU A CA 1
ATOM 1414 C C . GLU A 1 181 ? -3.794 -5.296 22.251 1.00 97.31 181 GLU A C 1
ATOM 1416 O O . GLU A 1 181 ? -4.290 -6.347 22.652 1.00 97.31 181 GLU A O 1
ATOM 1421 N N . LYS A 1 182 ? -4.517 -4.173 22.171 1.00 97.75 182 LYS A N 1
ATOM 1422 C CA . LYS A 1 182 ? -5.928 -4.080 22.595 1.00 97.75 182 LYS A CA 1
ATOM 1423 C C . LYS A 1 182 ? -6.898 -4.672 21.573 1.00 97.75 182 LYS A C 1
ATOM 1425 O O . LYS A 1 182 ? -8.038 -4.978 21.914 1.00 97.75 182 LYS A O 1
ATOM 1430 N N . TYR A 1 183 ? -6.462 -4.822 20.324 1.00 98.19 183 TYR A N 1
ATOM 1431 C CA . TYR A 1 183 ? -7.321 -5.133 19.183 1.00 98.19 183 TYR A CA 1
ATOM 1432 C C . TYR A 1 183 ? -6.883 -6.406 18.443 1.00 98.19 183 TYR A C 1
ATOM 1434 O O . TYR A 1 183 ? -7.104 -6.534 17.246 1.00 98.19 183 TYR A O 1
ATOM 1442 N N . GLN A 1 184 ? -6.309 -7.389 19.139 1.00 98.25 184 GLN A N 1
ATOM 1443 C CA . GLN A 1 184 ? -5.774 -8.626 18.538 1.00 98.25 184 GLN A CA 1
ATOM 1444 C C . GLN A 1 184 ? -6.782 -9.429 17.686 1.00 98.25 184 GLN A C 1
ATOM 1446 O O . GLN A 1 184 ? -6.392 -10.080 16.708 1.00 98.25 184 GLN A O 1
ATOM 1451 N N . ASP A 1 185 ? -8.073 -9.357 18.022 1.00 98.19 185 ASP A N 1
ATOM 1452 C CA . ASP A 1 185 ? -9.159 -10.003 17.268 1.00 98.19 185 ASP A CA 1
ATOM 1453 C C . ASP A 1 185 ? -9.642 -9.184 16.062 1.00 98.19 185 ASP A C 1
ATOM 1455 O O . ASP A 1 185 ? -10.335 -9.705 15.188 1.00 98.19 185 ASP A O 1
ATOM 1459 N N . HIS A 1 186 ? -9.291 -7.900 15.999 1.00 98.75 186 HIS A N 1
ATOM 1460 C CA . HIS A 1 186 ? -9.680 -7.004 14.916 1.00 98.75 186 HIS A CA 1
ATOM 1461 C C . HIS A 1 186 ? -8.801 -7.215 13.683 1.00 98.75 186 HIS A C 1
ATOM 1463 O O . HIS A 1 186 ? -7.791 -7.929 13.700 1.00 98.75 186 HIS A O 1
ATOM 1469 N N . ARG A 1 187 ? -9.197 -6.571 12.585 1.00 98.69 187 ARG A N 1
ATOM 1470 C CA . ARG A 1 187 ? -8.377 -6.486 11.380 1.00 98.69 187 ARG A CA 1
ATOM 1471 C C . ARG A 1 187 ? -7.780 -5.095 11.266 1.00 98.69 187 ARG A C 1
ATOM 1473 O O . ARG A 1 187 ? -8.403 -4.121 11.668 1.00 98.69 187 ARG A O 1
ATOM 1480 N N . ILE A 1 188 ? -6.597 -5.015 10.689 1.00 98.69 188 ILE A N 1
ATOM 1481 C CA . ILE A 1 188 ? -5.943 -3.776 10.290 1.00 98.69 188 ILE A CA 1
ATOM 1482 C C . ILE A 1 188 ? -5.971 -3.686 8.766 1.00 98.69 188 ILE A C 1
ATOM 1484 O O . ILE A 1 188 ? -5.813 -4.700 8.081 1.00 98.69 188 ILE A O 1
ATOM 1488 N N . VAL A 1 189 ? -6.217 -2.485 8.254 1.00 98.81 189 VAL A N 1
ATOM 1489 C CA . VAL A 1 189 ? -6.314 -2.189 6.826 1.00 98.81 189 VAL A CA 1
ATOM 1490 C C . VAL A 1 189 ? -5.262 -1.160 6.447 1.00 98.81 189 VAL A C 1
ATOM 1492 O O . VAL A 1 189 ? -5.125 -0.144 7.127 1.00 98.81 189 VAL A O 1
ATOM 1495 N N . VAL A 1 190 ? -4.543 -1.418 5.359 1.00 98.69 190 VAL A N 1
ATOM 1496 C CA . VAL A 1 190 ? -3.628 -0.456 4.738 1.00 98.69 190 VAL A CA 1
ATOM 1497 C C . VAL A 1 190 ? -4.423 0.557 3.931 1.00 98.69 190 VAL A C 1
ATOM 1499 O O . VAL A 1 190 ? -5.211 0.156 3.076 1.00 98.69 190 VAL A O 1
ATOM 1502 N N . VAL A 1 191 ? -4.200 1.848 4.163 1.00 98.62 191 VAL A N 1
ATOM 1503 C CA . VAL A 1 191 ? -4.826 2.935 3.404 1.00 98.62 191 VAL A CA 1
ATOM 1504 C C . VAL A 1 191 ? -3.762 3.933 2.938 1.00 98.62 191 VAL A C 1
ATOM 1506 O O . VAL A 1 191 ? -2.936 4.386 3.726 1.00 98.62 191 VAL A O 1
ATOM 1509 N N . ASP A 1 192 ? -3.780 4.243 1.642 1.00 98.25 192 ASP A N 1
ATOM 1510 C CA . ASP A 1 192 ? -3.056 5.339 0.992 1.00 98.25 192 ASP A CA 1
ATOM 1511 C C . ASP A 1 192 ? -3.940 6.586 1.069 1.00 98.25 192 ASP A C 1
ATOM 1513 O O . ASP A 1 192 ? -4.928 6.681 0.338 1.00 98.25 192 ASP A O 1
ATOM 1517 N N . CYS A 1 193 ? -3.616 7.489 1.993 1.00 97.75 193 CYS A N 1
ATOM 1518 C CA . CYS A 1 193 ? -4.273 8.786 2.140 1.00 97.75 193 CYS A CA 1
ATOM 1519 C C . CYS A 1 193 ? -3.474 9.870 1.406 1.00 97.75 193 CYS A C 1
ATOM 1521 O O . CYS A 1 193 ? -2.250 9.772 1.277 1.00 97.75 193 CYS A O 1
ATOM 1523 N N . HIS A 1 194 ? -4.168 10.904 0.939 1.00 95.06 194 HIS A N 1
ATOM 1524 C CA . HIS A 1 194 ? -3.612 12.084 0.282 1.00 95.06 194 HIS A CA 1
ATOM 1525 C C . HIS A 1 194 ? -4.057 13.360 1.007 1.00 95.06 194 HIS A C 1
ATOM 1527 O O . HIS A 1 194 ? -5.168 13.398 1.530 1.00 95.06 194 HIS A O 1
ATOM 1533 N N . ILE A 1 195 ? -3.164 14.357 1.052 1.00 88.62 195 ILE A N 1
ATOM 1534 C CA . ILE A 1 195 ? -3.366 15.727 1.564 1.00 88.62 195 ILE A CA 1
ATOM 1535 C C . ILE A 1 195 ? -2.448 16.708 0.815 1.00 88.62 195 ILE A C 1
ATOM 1537 O O . ILE A 1 195 ? -1.324 16.311 0.415 1.00 88.62 195 ILE A O 1
#

Sequence (195 aa):
MSHFFTAVIIPPTGDPEKHVNKLLAAHEEDENGGHWDWFQIGGRWTGVLADYDPATDPRNTEICSQCGGTGIRTDRPEMVSKVIEGVDSFGEERVNHPRLGQTGWCNGCDGRGTRSVWPTNFQRYPGDVMQI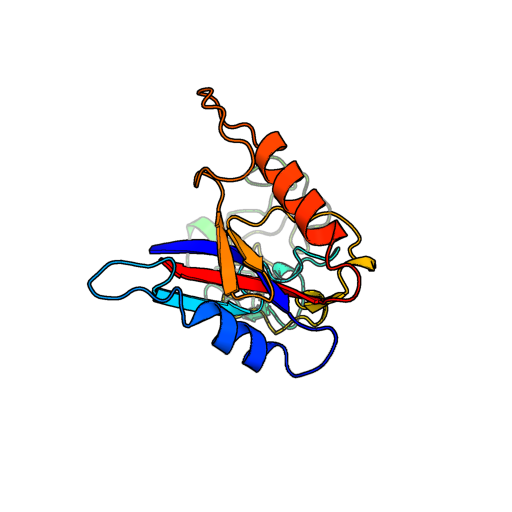SKLPKQPTPHALVTPDGRWQEIGEMGWFGAMNQTESEGDWAEVIRATLEKYQDHRIVVVDCHI

Secondary structure (DSSP, 8-state):
--EEEEEEEE-SSS-HHHHHHHHHGGGB-BTTB-SBSEEEESGGGTTTTTT--GGG-GGGEEE-TTTTTSSB--S-HHHHT-B--SB-TT--B-TT-TTTT-BSB-GGGTTSSEEEPPGGGPPP-GGGEEEGGG-SS----SEEE-TT--EEETT---SS----S---HHHHHHHHHHHHHHTTTSEEEEEEEE-